Protein AF-A0A656K1D6-F1 (afdb_monomer)

Mean predicted aligned error: 11.08 Å

Foldseek 3Di:
DDDDDPDDDDDDCPVVDPGDDDDDDPPPCPPPDDDDDDDDDDPPPVVVVVVVVCVVCVVDDDDDCPVVVVVVVVVVVVVVVVVVVVVVVVVVVVVVVVVVVLVVCVVVLVVVVVVVVVVPDDPVVSLVVQLVVQLQVQLVVLVVVLVVVLVVQVCCCVPVVVHDRDRDPCSNCSSVVRSCVRSVVRD

Structure (mmCIF, N/CA/C/O backbone):
data_AF-A0A656K1D6-F1
#
_entry.id   AF-A0A656K1D6-F1
#
loop_
_atom_site.group_PDB
_atom_site.id
_atom_site.type_symbol
_atom_site.label_atom_id
_atom_site.label_alt_id
_atom_site.label_comp_id
_atom_site.label_asym_id
_atom_site.label_entity_id
_atom_site.label_seq_id
_atom_site.pdbx_PDB_ins_code
_atom_site.Cartn_x
_atom_site.Cartn_y
_atom_site.Cartn_z
_atom_site.occupancy
_atom_site.B_iso_or_equiv
_atom_site.auth_seq_id
_atom_site.auth_comp_id
_atom_site.auth_asym_id
_atom_site.auth_atom_id
_atom_site.pdbx_PDB_model_num
ATOM 1 N N . ARG A 1 1 ? -37.459 -31.483 27.600 1.00 43.59 1 ARG A N 1
ATOM 2 C CA . ARG A 1 1 ? -38.300 -30.267 27.486 1.00 43.59 1 ARG A CA 1
ATOM 3 C C . ARG A 1 1 ? -37.786 -29.584 26.244 1.00 43.59 1 ARG A C 1
ATOM 5 O O . ARG A 1 1 ? -36.686 -29.049 26.295 1.00 43.59 1 ARG A O 1
ATOM 12 N N . ASP A 1 2 ? -38.532 -29.699 25.158 1.00 51.25 2 ASP A N 1
ATOM 13 C CA . ASP A 1 2 ? -38.056 -29.316 23.833 1.00 51.25 2 ASP A CA 1
ATOM 14 C C . ASP A 1 2 ? -38.611 -27.927 23.527 1.00 51.25 2 ASP A C 1
ATOM 16 O O . ASP A 1 2 ? -39.795 -27.668 23.746 1.00 51.25 2 ASP A O 1
ATOM 20 N N . ALA A 1 3 ? -37.738 -27.010 23.118 1.00 64.31 3 ALA A N 1
ATOM 21 C CA . ALA A 1 3 ? -38.091 -25.626 22.830 1.00 64.31 3 ALA A CA 1
ATOM 22 C C . ALA A 1 3 ? -37.998 -25.379 21.321 1.00 64.31 3 ALA A C 1
ATOM 24 O O . ALA A 1 3 ? -37.017 -25.763 20.683 1.00 64.31 3 ALA A O 1
ATOM 25 N N . GLN A 1 4 ? -39.022 -24.740 20.754 1.00 75.62 4 GLN A N 1
ATOM 26 C CA . GLN A 1 4 ? -39.079 -24.401 19.335 1.00 75.62 4 GLN A CA 1
ATOM 27 C C . GLN A 1 4 ? -38.381 -23.055 19.103 1.00 75.62 4 GLN A C 1
ATOM 29 O O . GLN A 1 4 ? -38.786 -22.036 19.661 1.00 75.62 4 GLN A O 1
ATOM 34 N N . VAL A 1 5 ? -37.322 -23.046 18.292 1.00 74.25 5 VAL A N 1
ATOM 35 C CA . VAL A 1 5 ? -36.646 -21.810 17.877 1.00 74.25 5 VAL A CA 1
ATOM 36 C C . VAL A 1 5 ? -37.474 -21.159 16.771 1.00 74.25 5 VAL A C 1
ATOM 38 O O . VAL A 1 5 ? -37.531 -21.672 15.657 1.00 74.25 5 VAL A O 1
ATOM 41 N N . THR A 1 6 ? -38.140 -20.046 17.081 1.00 81.31 6 THR A N 1
ATOM 42 C CA . THR A 1 6 ? -39.036 -19.348 16.137 1.00 81.31 6 THR A CA 1
ATOM 43 C C . THR A 1 6 ? -38.298 -18.367 15.225 1.00 81.31 6 THR A C 1
ATOM 45 O O . THR A 1 6 ? -38.772 -18.073 14.132 1.00 81.31 6 THR A O 1
ATOM 48 N N . SER A 1 7 ? -37.151 -17.832 15.658 1.00 75.88 7 SER A N 1
ATOM 49 C CA . SER A 1 7 ? -36.351 -16.895 14.865 1.00 75.88 7 SER A CA 1
ATOM 50 C C . SER A 1 7 ? -34.900 -16.860 15.337 1.00 75.88 7 SER A C 1
ATOM 52 O O . SER A 1 7 ? -34.624 -16.913 16.536 1.00 75.88 7 SER A O 1
ATOM 54 N N . LEU A 1 8 ? -33.985 -16.749 14.378 1.00 76.38 8 LEU A N 1
ATOM 55 C CA . LEU A 1 8 ? -32.568 -16.475 14.583 1.00 76.38 8 LEU A CA 1
ATOM 56 C C . LEU A 1 8 ? -32.293 -15.106 13.955 1.00 76.38 8 LEU A C 1
ATOM 58 O O . LEU A 1 8 ? -32.706 -14.850 12.825 1.00 76.38 8 LEU A O 1
ATOM 62 N N . ARG A 1 9 ? -31.633 -14.214 14.695 1.00 73.81 9 ARG A N 1
ATOM 63 C CA . ARG A 1 9 ? -31.270 -12.870 14.233 1.00 73.81 9 ARG A CA 1
ATOM 64 C C . ARG A 1 9 ? -29.755 -12.750 14.199 1.00 73.81 9 ARG A C 1
ATOM 66 O O . ARG A 1 9 ? -29.110 -13.026 15.208 1.00 73.81 9 ARG A O 1
ATOM 73 N N . ASP A 1 10 ? -29.224 -12.258 13.084 1.00 67.12 10 ASP A N 1
ATOM 74 C CA . ASP A 1 10 ? -27.830 -11.832 13.005 1.00 67.12 10 ASP A CA 1
ATOM 75 C C . ASP A 1 10 ? -27.627 -10.514 13.754 1.00 67.12 10 ASP A C 1
ATOM 77 O O . ASP A 1 10 ? -28.372 -9.541 13.590 1.00 67.12 10 ASP A O 1
ATOM 81 N N . VAL A 1 11 ? -26.617 -10.508 14.616 1.00 68.06 11 VAL A N 1
ATOM 82 C CA . VAL A 1 11 ? -26.259 -9.372 15.460 1.00 68.06 11 VAL A CA 1
ATOM 83 C C . VAL A 1 11 ? -24.956 -8.785 14.944 1.00 68.06 11 VAL A C 1
ATOM 85 O O . VAL A 1 11 ? -23.946 -9.483 14.879 1.00 68.06 11 VAL A O 1
A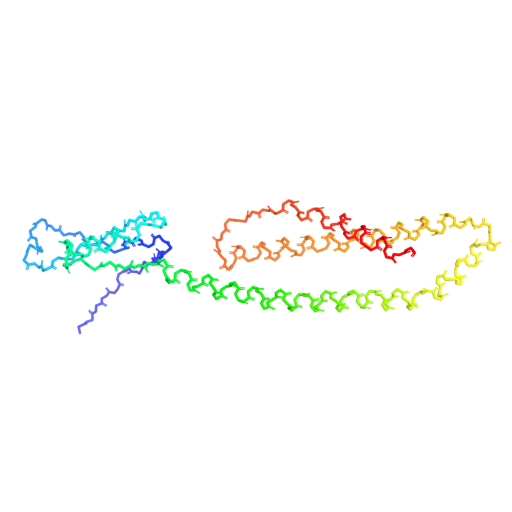TOM 88 N N . ASN A 1 12 ? -24.982 -7.496 14.597 1.00 66.56 12 ASN A N 1
ATOM 89 C CA . ASN A 1 12 ? -23.777 -6.755 14.255 1.00 66.56 12 ASN A CA 1
ATOM 90 C C . ASN A 1 12 ? -23.103 -6.267 15.555 1.00 66.56 12 ASN A C 1
ATOM 92 O O . ASN A 1 12 ? -23.686 -5.495 16.317 1.00 66.56 12 ASN A O 1
ATOM 96 N N . TRP A 1 13 ? -21.887 -6.752 15.813 1.00 65.44 13 TRP A N 1
ATOM 97 C CA . TRP A 1 13 ? -21.105 -6.443 17.014 1.00 65.44 13 TRP A CA 1
ATOM 98 C C . TRP A 1 13 ? -20.218 -5.195 16.869 1.00 65.44 13 TRP A C 1
ATOM 100 O O . TRP A 1 13 ? -19.616 -4.774 17.855 1.00 65.44 13 TRP A O 1
ATOM 110 N N . ASP A 1 14 ? -20.177 -4.567 15.689 1.00 66.88 14 ASP A N 1
ATOM 111 C CA . ASP A 1 14 ? -19.295 -3.435 15.372 1.00 66.88 14 ASP A CA 1
ATOM 112 C C . ASP A 1 14 ? -19.607 -2.182 16.203 1.00 66.88 14 ASP A C 1
ATOM 114 O O . ASP A 1 14 ? -18.728 -1.368 16.481 1.00 66.88 14 ASP A O 1
ATOM 118 N N . THR A 1 15 ? -20.864 -2.008 16.618 1.00 64.25 15 THR A N 1
ATOM 119 C CA . THR A 1 15 ? -21.315 -0.827 17.367 1.00 64.25 15 THR A CA 1
ATOM 120 C C . THR A 1 15 ? -21.016 -0.903 18.861 1.00 64.25 15 THR A C 1
ATOM 122 O O . THR A 1 15 ? -21.202 0.100 19.549 1.00 64.25 15 THR A O 1
ATOM 125 N N . PHE A 1 16 ? -20.572 -2.058 19.381 1.00 65.44 16 PHE A N 1
ATOM 126 C CA . PHE A 1 16 ? -20.339 -2.313 20.815 1.00 65.44 16 PHE A CA 1
ATOM 127 C C . PHE A 1 16 ? -21.510 -1.908 21.738 1.00 65.44 16 PHE A C 1
ATOM 129 O O . PHE A 1 16 ? -21.337 -1.738 22.945 1.00 65.44 16 PHE A O 1
ATOM 136 N N . GLN A 1 17 ? -22.716 -1.759 21.186 1.00 66.19 17 GLN A N 1
ATOM 137 C CA . GLN A 1 17 ? -23.925 -1.429 21.933 1.00 66.19 17 GLN A CA 1
ATOM 138 C C . GLN A 1 17 ? -24.611 -2.708 22.435 1.00 66.19 17 GLN A C 1
ATOM 140 O O . GLN A 1 17 ? -24.465 -3.773 21.826 1.00 66.19 17 GLN A O 1
ATOM 145 N N . PRO A 1 18 ? -25.393 -2.639 23.528 1.00 65.25 18 PRO A N 1
ATOM 146 C CA . PRO A 1 18 ? -26.234 -3.754 23.946 1.00 65.25 18 PRO A CA 1
ATOM 147 C C . PRO A 1 18 ? -27.198 -4.136 22.814 1.00 65.25 18 PRO A C 1
ATOM 149 O O . PRO A 1 18 ? -27.978 -3.312 22.350 1.00 65.25 18 PRO A O 1
ATOM 152 N N . ASN A 1 19 ? -27.139 -5.388 22.359 1.00 67.50 19 ASN A N 1
ATOM 153 C CA . ASN A 1 19 ? -27.870 -5.841 21.168 1.00 67.50 19 ASN A CA 1
ATOM 154 C C . ASN A 1 19 ? -29.159 -6.624 21.474 1.00 67.50 19 ASN A C 1
ATOM 156 O O . ASN A 1 19 ? -29.927 -6.943 20.560 1.00 67.50 19 ASN A O 1
ATOM 160 N N . PHE A 1 20 ? -29.401 -6.939 22.749 1.00 66.94 20 PHE A N 1
ATOM 161 C CA . PHE A 1 20 ? -30.527 -7.754 23.191 1.00 66.94 20 PHE A CA 1
ATOM 162 C C . PHE A 1 20 ? -31.392 -6.972 24.176 1.00 66.94 20 PHE A C 1
ATOM 164 O O . PHE A 1 20 ? -30.965 -6.663 25.286 1.00 66.94 20 PHE A O 1
ATOM 171 N N . PHE A 1 21 ? -32.622 -6.674 23.761 1.00 69.94 21 PHE A N 1
ATOM 172 C CA . PHE A 1 21 ? -33.612 -5.994 24.585 1.00 69.94 21 PHE A CA 1
ATOM 173 C C . PHE A 1 21 ? -34.814 -6.916 24.752 1.00 69.94 21 PHE A C 1
ATOM 175 O O . PHE A 1 21 ? -35.368 -7.407 23.770 1.00 69.94 21 PHE A O 1
ATOM 182 N N . MET A 1 22 ? -35.215 -7.154 25.995 1.00 65.44 22 MET A N 1
ATOM 183 C CA . MET A 1 22 ? -36.466 -7.832 26.319 1.00 65.44 22 MET A CA 1
ATOM 184 C C . MET A 1 22 ? -37.377 -6.818 27.003 1.00 65.44 22 MET A C 1
ATOM 186 O O . MET A 1 22 ? -36.974 -6.172 27.970 1.00 65.44 22 MET A O 1
ATOM 190 N N . ILE A 1 23 ? -38.588 -6.650 26.475 1.00 69.88 23 ILE A N 1
ATOM 191 C CA . ILE A 1 23 ? -39.572 -5.693 26.985 1.00 69.88 23 ILE A CA 1
ATOM 192 C C . ILE A 1 23 ? -40.585 -6.469 27.826 1.00 69.88 23 ILE A C 1
ATOM 194 O O . ILE A 1 23 ? -41.196 -7.419 27.339 1.00 69.88 23 ILE A O 1
ATOM 198 N N . PHE A 1 24 ? -40.771 -6.053 29.076 1.00 74.06 24 PHE A N 1
ATOM 199 C CA . PHE A 1 24 ? -41.702 -6.664 30.026 1.00 74.06 24 PHE A CA 1
ATOM 200 C C . PHE A 1 24 ? -42.724 -5.636 30.513 1.00 74.06 24 PHE A C 1
ATOM 202 O O . PHE A 1 24 ? -42.493 -4.428 30.428 1.00 74.06 24 PHE A O 1
ATOM 209 N N . GLN A 1 25 ? -43.856 -6.106 31.043 1.00 79.06 25 GLN A N 1
ATOM 210 C CA . GLN A 1 25 ? -44.838 -5.220 31.667 1.00 79.06 25 GLN A CA 1
ATOM 211 C C . GLN A 1 25 ? -44.246 -4.554 32.928 1.00 79.06 25 GLN A C 1
ATOM 213 O O . GLN A 1 25 ? -43.402 -5.156 33.608 1.00 79.06 25 GLN A O 1
ATOM 218 N N . PRO A 1 26 ? -44.666 -3.321 33.267 1.00 75.12 26 PRO A N 1
ATOM 219 C CA . PRO A 1 26 ? -44.198 -2.637 34.470 1.00 75.12 26 PRO A CA 1
ATOM 220 C C . PRO A 1 26 ? -44.448 -3.490 35.723 1.00 75.12 26 PRO A C 1
ATOM 222 O O . PRO A 1 26 ? -45.554 -3.983 35.921 1.00 75.12 26 PRO A O 1
ATOM 225 N N . GLY A 1 27 ? -43.422 -3.681 36.559 1.00 76.19 27 GLY A N 1
ATOM 226 C CA . GLY A 1 27 ? -43.518 -4.431 37.822 1.00 76.19 27 GLY A CA 1
ATOM 227 C C . GLY A 1 27 ? -43.174 -5.925 37.749 1.00 76.19 27 GLY A C 1
ATOM 228 O O . GLY A 1 27 ? -42.901 -6.519 38.784 1.00 76.19 27 GLY A O 1
ATOM 229 N N . THR A 1 28 ? -43.089 -6.532 36.559 1.00 75.56 28 THR A N 1
ATOM 230 C CA . THR A 1 28 ? -42.845 -7.990 36.422 1.00 75.56 28 THR A CA 1
ATOM 231 C C . THR A 1 28 ? -41.454 -8.450 36.890 1.00 75.56 28 THR A C 1
ATOM 233 O O . THR A 1 28 ? -41.263 -9.621 37.198 1.00 75.56 28 THR A O 1
ATOM 236 N N . LEU A 1 29 ? -40.472 -7.544 36.921 1.00 74.50 29 LEU A N 1
ATOM 237 C CA . LEU A 1 29 ? -39.069 -7.832 37.258 1.00 74.50 29 LEU A CA 1
ATOM 238 C C . LEU A 1 29 ? -38.573 -7.024 38.471 1.00 74.50 29 LEU A C 1
ATOM 240 O O . LEU A 1 29 ? -37.368 -6.910 38.674 1.00 74.50 29 LEU A O 1
ATOM 244 N N . ALA A 1 30 ? -39.484 -6.428 39.249 1.00 74.19 30 ALA A N 1
ATOM 245 C CA . ALA A 1 30 ? -39.137 -5.493 40.322 1.00 74.19 30 ALA A CA 1
ATOM 246 C C . ALA A 1 30 ? -38.271 -6.121 41.431 1.00 74.19 30 ALA A C 1
ATOM 248 O O . ALA A 1 30 ? -37.437 -5.433 42.011 1.00 74.19 30 ALA A O 1
ATOM 249 N N . ASP A 1 31 ? -38.426 -7.425 41.669 1.00 79.81 31 ASP A N 1
ATOM 250 C CA . ASP A 1 31 ? -37.726 -8.152 42.735 1.00 79.81 31 ASP A CA 1
ATOM 251 C C . ASP A 1 31 ? -36.417 -8.818 42.272 1.00 79.81 31 ASP A C 1
ATOM 253 O O . ASP A 1 31 ? -35.788 -9.558 43.030 1.00 79.81 31 ASP A O 1
ATOM 257 N N . LEU A 1 32 ? -35.994 -8.594 41.023 1.00 79.06 32 LEU A N 1
ATOM 258 C CA . LEU A 1 32 ? -34.781 -9.200 40.478 1.00 79.06 32 LEU A CA 1
ATOM 259 C C . LEU A 1 32 ? -33.584 -8.238 40.550 1.00 79.06 32 LEU A C 1
ATOM 261 O O . LEU A 1 32 ? -33.725 -7.041 40.284 1.00 79.06 32 LEU A O 1
ATOM 265 N N . PRO A 1 33 ? -32.375 -8.745 40.855 1.00 76.00 33 PRO A N 1
ATOM 266 C CA . PRO A 1 33 ? -31.166 -7.933 40.840 1.00 76.00 33 PRO A CA 1
ATOM 267 C C . PRO A 1 33 ? -30.897 -7.405 39.424 1.00 76.00 33 PRO A C 1
ATOM 269 O O . PRO A 1 33 ? -30.799 -8.170 38.465 1.00 76.00 33 PRO A O 1
ATOM 272 N N . THR A 1 34 ? -30.774 -6.083 39.298 1.00 74.62 34 THR A N 1
ATOM 273 C CA . THR A 1 34 ? -30.524 -5.384 38.031 1.00 74.62 34 THR A CA 1
ATOM 274 C C . THR A 1 34 ? -29.072 -4.922 37.935 1.00 74.62 34 THR A C 1
ATOM 276 O O . THR A 1 34 ? -28.490 -4.425 38.898 1.00 74.62 34 THR A O 1
ATOM 279 N N . THR A 1 35 ? -28.470 -5.074 36.755 1.00 78.50 35 THR A N 1
ATOM 280 C CA . THR A 1 35 ? -27.140 -4.539 36.434 1.00 78.50 35 THR A CA 1
ATOM 281 C C . THR A 1 35 ? -27.280 -3.526 35.308 1.00 78.50 35 THR A C 1
ATOM 283 O O . THR A 1 35 ? -27.818 -3.845 34.249 1.00 78.50 35 THR A O 1
ATOM 286 N N . TYR A 1 36 ? -26.800 -2.305 35.535 1.00 80.19 36 TYR A N 1
ATOM 287 C CA . TYR A 1 36 ? -26.790 -1.249 34.527 1.00 80.19 36 TYR A CA 1
ATOM 288 C C . TYR A 1 36 ? -25.470 -1.284 33.759 1.00 80.19 36 TYR A C 1
ATOM 290 O O . TYR A 1 36 ? -24.400 -1.348 34.361 1.00 80.19 36 TYR A O 1
ATOM 298 N N . LEU A 1 37 ? -25.550 -1.227 32.432 1.00 81.69 37 LEU A N 1
ATOM 299 C CA . LEU A 1 37 ? -24.396 -1.150 31.542 1.00 81.69 37 LEU A CA 1
ATOM 300 C C . LEU A 1 37 ? -24.465 0.159 30.758 1.00 81.69 37 LEU A C 1
ATOM 302 O O . LEU A 1 37 ? -25.516 0.510 30.224 1.00 81.69 37 LEU A O 1
ATOM 306 N N . THR A 1 38 ? -23.346 0.871 30.680 1.00 83.12 38 THR A N 1
ATOM 307 C CA . THR A 1 38 ? -23.216 2.088 29.878 1.00 83.12 38 THR A CA 1
ATOM 308 C C . THR A 1 38 ? -21.826 2.164 29.257 1.00 83.12 38 THR A C 1
ATOM 310 O O . THR A 1 38 ? -20.882 1.548 29.752 1.00 83.12 38 THR A O 1
ATOM 313 N N . SER A 1 39 ? -21.705 2.918 28.171 1.00 82.81 39 SER A N 1
ATOM 314 C CA . SER A 1 39 ? -20.449 3.193 27.478 1.00 82.81 39 SER A CA 1
ATOM 315 C C . SER A 1 39 ? -20.276 4.699 27.343 1.00 82.81 39 SER A C 1
ATOM 317 O O . SER A 1 39 ? -21.229 5.398 26.995 1.00 82.81 39 SER A O 1
ATOM 319 N N . PHE A 1 40 ? -19.066 5.201 27.558 1.00 84.44 40 PHE A N 1
ATOM 320 C CA . PHE A 1 40 ? -18.725 6.598 27.322 1.00 84.44 40 PHE A CA 1
ATOM 321 C C . PHE A 1 40 ? -17.346 6.689 26.675 1.00 84.44 40 PHE A C 1
ATOM 323 O O . PHE A 1 40 ? -16.499 5.816 26.860 1.00 84.44 40 PHE A O 1
ATOM 330 N N . TYR A 1 41 ? -17.132 7.748 25.903 1.00 83.94 41 TYR A N 1
ATOM 331 C CA . TYR A 1 41 ? -15.820 8.063 25.359 1.00 83.94 41 TYR A CA 1
ATOM 332 C C . TYR A 1 41 ? -15.054 8.918 26.365 1.00 83.94 41 TYR A C 1
ATOM 334 O O . TYR A 1 41 ? -15.542 9.972 26.778 1.00 83.94 41 TYR A O 1
ATOM 342 N N . LEU A 1 42 ? -13.857 8.474 26.738 1.00 83.69 42 LEU A N 1
ATOM 343 C CA . LEU A 1 42 ? -12.933 9.258 27.543 1.00 83.69 42 L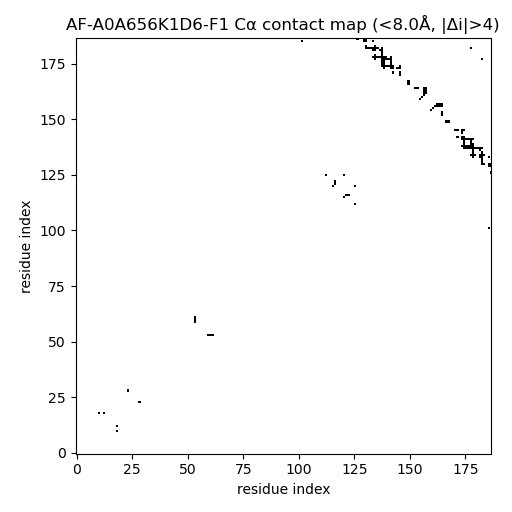EU A CA 1
ATOM 344 C C . LEU A 1 42 ? -11.813 9.783 26.638 1.00 83.69 42 LEU A C 1
ATOM 346 O O . LEU A 1 42 ? -11.134 8.978 25.999 1.00 83.69 42 LEU A O 1
ATOM 350 N N . PRO A 1 43 ? -11.596 11.107 26.561 1.00 84.25 43 PRO A N 1
ATOM 351 C CA . PRO A 1 43 ? -10.446 11.646 25.856 1.00 84.25 43 PRO A CA 1
ATOM 352 C C . PRO A 1 43 ? -9.128 11.150 26.473 1.00 84.25 43 PRO A C 1
ATOM 354 O O . PRO A 1 43 ? -9.038 11.020 27.699 1.00 84.25 43 PRO A O 1
ATOM 357 N N . PRO A 1 44 ? -8.086 10.934 25.656 1.00 82.94 44 PRO A N 1
ATOM 358 C CA . PRO A 1 44 ? -6.796 10.454 26.138 1.00 82.94 44 PRO A CA 1
ATOM 359 C C . PRO A 1 44 ? -6.188 11.398 27.188 1.00 82.94 44 PRO A C 1
ATOM 361 O O . PRO A 1 44 ? -6.300 12.622 27.089 1.00 82.94 44 PRO A O 1
ATOM 364 N N . GLY A 1 45 ? -5.530 10.821 28.198 1.00 82.94 45 GLY A N 1
ATOM 365 C CA . GLY A 1 45 ? -4.854 11.556 29.275 1.00 82.94 45 GLY A CA 1
ATOM 366 C C . GLY A 1 45 ? -5.719 11.876 30.501 1.00 82.94 45 GLY A C 1
ATOM 367 O O . GLY A 1 45 ? -5.235 12.524 31.431 1.00 82.94 45 GLY A O 1
ATOM 368 N N . GLN A 1 46 ? -6.974 11.418 30.543 1.00 83.19 46 GLN A N 1
ATOM 369 C CA . GLN A 1 46 ? -7.883 11.615 31.683 1.00 83.19 46 GLN A CA 1
ATOM 370 C C . GLN A 1 46 ? -7.972 10.401 32.630 1.00 83.19 46 GLN A C 1
ATOM 372 O O . GLN A 1 46 ? -8.897 10.309 33.433 1.00 83.19 46 GLN A O 1
ATOM 377 N N . ASP A 1 47 ? -6.982 9.503 32.618 1.00 81.25 47 ASP A N 1
ATOM 378 C CA . ASP A 1 47 ? -6.981 8.242 33.390 1.00 81.25 47 ASP A CA 1
ATOM 379 C C . ASP A 1 47 ? -7.188 8.432 34.900 1.00 81.25 47 ASP A C 1
ATOM 381 O O . ASP A 1 47 ? -7.776 7.590 35.580 1.00 81.25 47 ASP A O 1
ATOM 385 N N . LYS A 1 48 ? -6.751 9.576 35.443 1.00 83.81 48 LYS A N 1
ATOM 386 C CA . LYS A 1 48 ? -6.953 9.925 36.858 1.00 83.81 48 LYS A CA 1
ATOM 387 C C . LYS A 1 48 ? -8.435 9.991 37.237 1.00 83.81 48 LYS A C 1
ATOM 389 O O . LYS A 1 48 ? -8.785 9.599 38.346 1.00 83.81 48 LYS A O 1
ATOM 394 N N . GLN A 1 49 ? -9.297 10.415 36.313 1.00 83.31 49 GLN A N 1
ATOM 395 C CA . GLN A 1 49 ? -10.738 10.492 36.544 1.00 83.31 49 GLN A CA 1
ATOM 396 C C . GLN A 1 49 ? -11.370 9.099 36.644 1.00 83.31 49 GLN A C 1
ATOM 398 O O . GLN A 1 49 ? -12.286 8.912 37.438 1.00 83.31 49 GLN A O 1
ATOM 403 N N . ILE A 1 50 ? -10.845 8.097 35.923 1.00 83.81 50 ILE A N 1
ATOM 404 C CA . ILE A 1 50 ? -11.276 6.696 36.080 1.00 83.81 50 ILE A CA 1
ATOM 405 C C . ILE A 1 50 ? -10.926 6.182 37.479 1.00 83.81 50 ILE A C 1
ATOM 407 O O . ILE A 1 50 ? -11.745 5.525 38.121 1.00 83.81 50 ILE A O 1
ATOM 411 N N . VAL A 1 51 ? -9.728 6.502 37.976 1.00 84.31 51 VAL A N 1
ATOM 412 C CA . VAL A 1 51 ? -9.288 6.087 39.317 1.00 84.31 51 VAL A CA 1
ATOM 413 C C . VAL A 1 51 ? -10.131 6.753 40.408 1.00 84.31 51 VAL A C 1
ATOM 415 O O . VAL A 1 51 ? -10.537 6.085 41.359 1.00 84.31 51 VAL A O 1
ATOM 418 N N . GLU A 1 52 ? -10.422 8.049 40.281 1.00 86.62 52 GLU A N 1
ATOM 419 C CA . GLU A 1 52 ? -11.302 8.769 41.211 1.00 86.62 52 GLU A CA 1
ATOM 420 C C . GLU A 1 52 ? -12.734 8.224 41.179 1.00 86.62 52 GLU A C 1
ATOM 422 O O . GLU A 1 52 ? -13.321 7.991 42.237 1.00 86.62 52 GLU A O 1
ATOM 427 N N . LEU A 1 53 ? -13.264 7.927 39.990 1.00 85.44 53 LEU A N 1
ATOM 428 C CA . LEU A 1 53 ? -14.590 7.338 39.821 1.00 85.44 53 LEU A CA 1
ATOM 429 C C . LEU A 1 53 ? -14.680 5.940 40.446 1.00 85.44 53 LEU A C 1
ATOM 431 O O . LEU A 1 53 ? -15.638 5.648 41.158 1.00 85.44 53 LEU A O 1
ATOM 435 N N . SER A 1 54 ? -13.664 5.098 40.237 1.00 85.88 54 SER A N 1
ATOM 436 C CA . SER A 1 54 ? -13.588 3.756 40.829 1.00 85.88 54 SER A CA 1
ATOM 437 C C . SER A 1 54 ? -13.534 3.802 42.360 1.00 85.88 54 SER A C 1
ATOM 439 O O . SER A 1 54 ? -14.139 2.965 43.027 1.00 85.88 54 SER A O 1
ATOM 441 N N . ARG A 1 55 ? -12.857 4.809 42.932 1.00 86.50 55 ARG A N 1
ATOM 442 C CA . ARG A 1 55 ? -12.820 5.030 44.387 1.00 86.50 55 ARG A CA 1
ATOM 443 C C . ARG A 1 55 ? -14.149 5.543 44.936 1.00 86.50 55 ARG A C 1
ATOM 445 O O . ARG A 1 55 ? -14.538 5.134 46.025 1.00 86.50 55 ARG A O 1
ATOM 452 N N . ALA A 1 56 ? -14.820 6.437 44.211 1.00 89.38 56 ALA A N 1
ATOM 453 C CA . ALA A 1 56 ? -16.106 6.995 44.620 1.00 89.38 56 ALA A CA 1
ATOM 454 C C . ALA A 1 56 ? -17.245 5.963 44.532 1.00 89.38 56 ALA A C 1
ATOM 456 O O . ALA A 1 56 ? -18.150 5.981 45.364 1.00 89.38 56 ALA A O 1
ATOM 457 N N . TYR A 1 57 ? -17.180 5.044 43.562 1.00 86.25 57 TYR A N 1
ATOM 458 C CA . TYR A 1 57 ? -18.215 4.040 43.306 1.00 86.25 57 TYR A CA 1
ATOM 459 C C . TYR A 1 57 ? -17.619 2.632 43.118 1.00 86.25 57 TYR A C 1
ATOM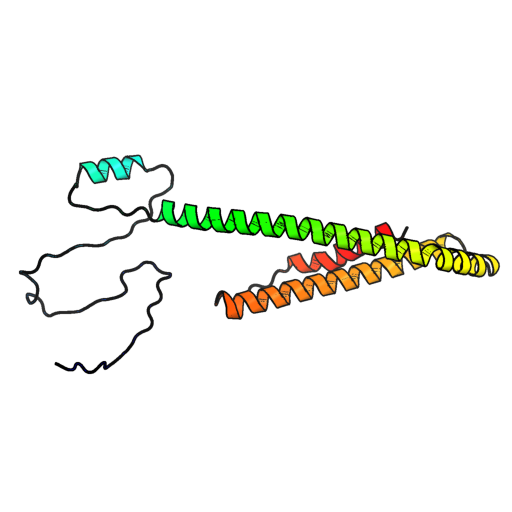 461 O O . TYR A 1 57 ? -17.533 2.135 41.994 1.00 86.25 57 TYR A O 1
ATOM 469 N N . PRO A 1 58 ? -17.254 1.936 44.210 1.00 82.69 58 PRO A N 1
ATOM 470 C CA . PRO A 1 58 ? -16.635 0.607 44.141 1.00 82.69 58 PRO A CA 1
ATOM 471 C C . PRO A 1 58 ? -17.572 -0.497 43.621 1.00 82.69 58 PRO A C 1
ATOM 473 O O . PRO A 1 58 ? -17.113 -1.583 43.279 1.00 82.69 58 PRO A O 1
ATOM 476 N N . SER A 1 59 ? -18.880 -0.239 43.547 1.00 83.38 59 SER A N 1
ATOM 477 C CA . SER A 1 59 ? -19.869 -1.145 42.952 1.00 83.38 59 SER A CA 1
ATOM 478 C C . SER A 1 59 ? -19.885 -1.121 41.416 1.00 83.38 59 SER A C 1
ATOM 480 O O . SER A 1 59 ? -20.573 -1.942 40.811 1.00 83.38 59 SER A O 1
ATOM 482 N N . ILE A 1 60 ? -19.149 -0.205 40.773 1.00 83.62 60 ILE A N 1
ATOM 483 C CA . ILE A 1 60 ? -19.084 -0.070 39.312 1.00 83.62 60 ILE A CA 1
ATOM 484 C C . ILE A 1 60 ? -17.821 -0.762 38.785 1.00 83.62 60 ILE A C 1
ATOM 486 O O . ILE A 1 60 ? -16.705 -0.439 39.188 1.00 83.62 60 ILE A O 1
ATOM 490 N N . SER A 1 61 ? -17.989 -1.686 37.836 1.00 83.56 61 SER A N 1
ATOM 491 C CA . SER A 1 61 ? -16.879 -2.293 37.092 1.00 83.56 61 SER A CA 1
ATOM 492 C C . SER A 1 61 ? -16.617 -1.503 35.809 1.00 83.56 61 SER A C 1
ATOM 494 O O . SER A 1 61 ? -17.509 -1.360 34.973 1.00 83.56 61 SER A O 1
ATOM 496 N N . ILE A 1 62 ? -15.401 -0.975 35.657 1.00 83.75 62 ILE A N 1
ATOM 497 C CA . ILE A 1 62 ? -14.982 -0.211 34.476 1.00 83.75 62 ILE A CA 1
ATOM 498 C C . ILE A 1 62 ? -14.137 -1.125 33.587 1.00 83.75 62 ILE A C 1
ATOM 500 O O . ILE A 1 62 ? -13.105 -1.636 34.020 1.00 83.75 62 ILE A O 1
ATOM 504 N N . LEU A 1 63 ? -14.560 -1.313 32.337 1.00 81.88 63 LEU A N 1
ATOM 505 C CA . LEU A 1 63 ? -13.859 -2.136 31.355 1.00 81.88 63 LEU A CA 1
ATOM 506 C C . LEU A 1 63 ? -13.167 -1.243 30.314 1.00 81.88 63 LEU A C 1
ATOM 508 O O . LEU A 1 63 ? -13.821 -0.623 29.478 1.00 81.88 63 LEU A O 1
ATOM 512 N N . GLY A 1 64 ? -11.835 -1.181 30.356 1.00 81.56 64 GLY A N 1
ATOM 513 C CA . GLY A 1 64 ? -11.037 -0.422 29.393 1.00 81.56 64 GLY A CA 1
ATOM 514 C C . GLY A 1 64 ? -10.862 -1.173 28.072 1.00 81.56 64 GLY A C 1
ATOM 515 O O . GLY A 1 64 ? -9.993 -2.034 27.960 1.00 81.56 64 GLY A O 1
ATOM 516 N N . VAL A 1 65 ? -11.654 -0.831 27.054 1.00 83.69 65 VAL A N 1
ATOM 517 C CA . VAL A 1 65 ? -11.544 -1.429 25.704 1.00 83.69 65 VAL A CA 1
ATOM 518 C C . VAL A 1 65 ? -10.294 -0.931 24.956 1.00 83.69 65 VAL A C 1
ATOM 520 O O . VAL A 1 65 ? -9.804 -1.590 24.040 1.00 83.69 65 VAL A O 1
ATOM 523 N N . GLU A 1 66 ? -9.723 0.200 25.379 1.00 84.38 66 GLU A N 1
ATOM 524 C CA . GLU A 1 66 ? -8.547 0.817 24.755 1.00 84.38 66 GLU A CA 1
ATOM 525 C C . GLU A 1 66 ? -7.320 -0.103 24.745 1.00 84.38 66 GLU A C 1
ATOM 527 O O . GLU A 1 66 ? -6.700 -0.271 23.698 1.00 84.38 66 GLU A O 1
ATOM 532 N N . ALA A 1 67 ? -6.999 -0.757 25.867 1.00 84.25 67 ALA A N 1
ATOM 533 C CA . ALA A 1 67 ? -5.842 -1.652 25.954 1.00 84.25 67 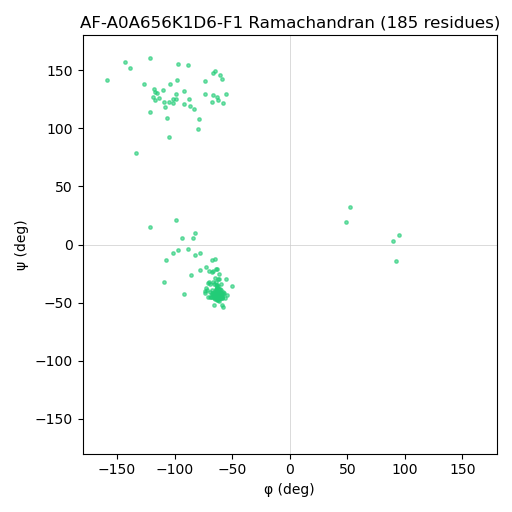ALA A CA 1
ATOM 534 C C . ALA A 1 67 ? -5.972 -2.862 25.012 1.00 84.25 67 ALA A C 1
ATOM 536 O O . ALA A 1 67 ? -4.998 -3.273 24.380 1.00 84.25 67 ALA A O 1
ATOM 537 N N . LEU A 1 68 ? -7.188 -3.402 24.871 1.00 86.56 68 LEU A N 1
ATOM 538 C CA . LEU A 1 68 ? -7.473 -4.494 23.939 1.00 86.56 68 LEU A CA 1
ATOM 539 C C . LEU A 1 68 ? -7.291 -4.038 22.486 1.00 86.56 68 LEU A C 1
ATOM 541 O O . LEU A 1 68 ? -6.621 -4.715 21.707 1.00 86.56 68 LEU A O 1
ATOM 545 N N . LEU A 1 69 ? -7.825 -2.868 22.126 1.00 88.56 69 LEU A N 1
ATOM 546 C CA . LEU A 1 69 ? -7.655 -2.294 20.788 1.00 88.56 69 LEU A CA 1
ATOM 547 C C . LEU A 1 69 ? -6.191 -1.952 20.487 1.00 88.56 69 LEU A C 1
ATOM 549 O O . LEU A 1 69 ? -5.729 -2.191 19.371 1.00 88.56 69 LEU A O 1
ATOM 553 N N . ALA A 1 70 ? -5.449 -1.433 21.466 1.00 90.88 70 ALA A N 1
ATOM 554 C CA . ALA A 1 70 ? -4.024 -1.145 21.333 1.00 90.88 70 ALA A CA 1
ATOM 555 C C . ALA A 1 70 ? -3.215 -2.423 21.068 1.00 90.88 70 ALA A C 1
ATOM 557 O O . ALA A 1 70 ? -2.354 -2.434 20.189 1.00 90.88 70 ALA A O 1
ATOM 558 N N . GLN A 1 71 ? -3.536 -3.520 21.759 1.00 92.25 71 GLN A N 1
ATOM 559 C CA . GLN A 1 71 ? -2.902 -4.816 21.524 1.00 92.25 71 GLN A CA 1
ATOM 560 C C . GLN A 1 71 ? -3.176 -5.335 20.106 1.00 92.25 71 GLN A C 1
ATOM 562 O O . GLN A 1 71 ? -2.252 -5.779 19.426 1.00 92.25 71 GLN A O 1
ATOM 567 N N . VAL A 1 72 ? -4.425 -5.252 19.635 1.00 93.62 72 VAL A N 1
ATOM 568 C CA . VAL A 1 72 ? -4.788 -5.666 18.269 1.00 93.62 72 VAL A CA 1
ATOM 569 C C . VAL A 1 72 ? -4.055 -4.820 17.228 1.00 93.62 72 VAL A C 1
ATOM 571 O O . VAL A 1 72 ? -3.475 -5.377 16.298 1.00 93.62 72 VAL A O 1
ATOM 574 N N . ARG A 1 73 ? -4.014 -3.492 17.400 1.00 94.44 73 ARG A N 1
ATOM 575 C CA . ARG A 1 73 ? -3.258 -2.588 16.515 1.00 94.44 73 ARG A CA 1
ATOM 576 C C . ARG A 1 73 ? -1.775 -2.940 16.480 1.00 94.44 73 ARG A C 1
ATOM 578 O O . ARG A 1 73 ? -1.230 -3.088 15.398 1.00 94.44 73 ARG A O 1
ATOM 585 N N . SER A 1 74 ? -1.162 -3.185 17.637 1.00 96.19 74 SER A N 1
ATOM 586 C CA . SER A 1 74 ? 0.246 -3.593 17.729 1.00 96.19 74 SER A CA 1
ATOM 587 C C . SER A 1 74 ? 0.535 -4.881 16.949 1.00 96.19 74 SER A C 1
ATOM 589 O O . SER A 1 74 ? 1.538 -4.972 16.243 1.00 96.19 74 SER A O 1
ATOM 591 N N . ILE A 1 75 ? -0.362 -5.870 17.013 1.00 96.44 75 ILE A N 1
ATOM 592 C CA . ILE A 1 75 ? -0.229 -7.103 16.225 1.00 96.44 75 ILE A CA 1
ATOM 593 C C . ILE A 1 75 ? -0.325 -6.793 14.725 1.00 96.44 75 ILE A C 1
ATOM 595 O O . ILE A 1 75 ? 0.519 -7.248 13.955 1.00 96.44 75 ILE A O 1
ATOM 599 N N . LEU A 1 76 ? -1.317 -6.003 14.303 1.00 95.75 76 LEU A N 1
ATOM 600 C CA . LEU A 1 76 ? -1.473 -5.609 12.898 1.00 95.75 76 LEU A CA 1
ATOM 601 C C . LEU A 1 76 ? -0.261 -4.823 12.381 1.00 95.75 76 LEU A C 1
ATOM 603 O O . LEU A 1 76 ? 0.178 -5.061 11.255 1.00 95.75 76 LEU A O 1
ATOM 607 N N . ASP A 1 77 ? 0.317 -3.951 13.203 1.00 96.75 77 ASP A N 1
ATOM 608 C CA . ASP A 1 77 ? 1.521 -3.189 12.874 1.00 96.75 77 ASP A CA 1
ATOM 609 C C . ASP A 1 77 ? 2.722 -4.121 12.679 1.00 96.75 77 ASP A C 1
ATOM 611 O O . ASP A 1 77 ? 3.451 -3.998 11.694 1.00 96.75 77 ASP A O 1
ATOM 615 N N . GLN A 1 78 ? 2.901 -5.112 13.558 1.00 96.62 78 GLN A N 1
ATOM 616 C CA . GLN A 1 78 ? 3.968 -6.109 13.428 1.00 96.62 78 GLN A CA 1
ATOM 617 C C . GLN A 1 78 ? 3.816 -6.958 12.162 1.00 96.62 78 GLN A C 1
ATOM 619 O O . GLN A 1 78 ? 4.796 -7.177 11.447 1.00 96.62 78 GLN A O 1
ATOM 624 N N . VAL A 1 79 ? 2.597 -7.413 11.852 1.00 97.00 79 VAL A N 1
ATOM 625 C CA . VAL A 1 79 ? 2.330 -8.165 10.616 1.00 97.00 79 VAL A CA 1
ATOM 626 C C . VAL A 1 79 ? 2.599 -7.293 9.392 1.00 97.00 79 VAL A C 1
ATOM 628 O O . VAL A 1 79 ? 3.272 -7.732 8.460 1.00 97.00 79 VAL A O 1
ATOM 631 N N . THR A 1 80 ? 2.135 -6.043 9.406 1.00 95.88 80 THR A N 1
ATOM 632 C CA . THR A 1 80 ? 2.374 -5.085 8.320 1.00 95.88 80 THR A CA 1
ATOM 633 C C . THR A 1 80 ? 3.868 -4.874 8.096 1.00 95.88 80 THR A C 1
ATOM 635 O O . THR A 1 80 ? 4.338 -4.929 6.961 1.00 95.88 80 THR A O 1
ATOM 638 N N . LEU A 1 81 ? 4.633 -4.703 9.171 1.00 96.69 81 LEU A N 1
ATOM 639 C CA . LEU A 1 81 ? 6.079 -4.515 9.128 1.00 96.69 81 LEU A CA 1
ATOM 640 C C . LEU A 1 81 ? 6.799 -5.753 8.567 1.00 96.69 81 LEU A C 1
ATOM 642 O O . LEU A 1 81 ? 7.680 -5.625 7.715 1.00 96.69 81 LEU A O 1
ATOM 646 N N . ALA A 1 82 ? 6.390 -6.960 8.964 1.00 96.75 82 ALA A N 1
ATOM 647 C CA . ALA A 1 82 ? 6.927 -8.199 8.401 1.00 96.75 82 ALA A CA 1
ATOM 648 C C . ALA A 1 82 ? 6.667 -8.304 6.886 1.00 96.75 82 ALA A C 1
ATOM 650 O O . ALA A 1 82 ? 7.580 -8.611 6.116 1.00 96.75 82 ALA A O 1
ATOM 651 N N . VAL A 1 83 ? 5.448 -7.989 6.438 1.00 96.62 83 VAL A N 1
ATOM 652 C CA . VAL A 1 83 ? 5.092 -7.979 5.009 1.00 96.62 83 VAL A CA 1
ATOM 653 C C . VAL A 1 83 ? 5.879 -6.910 4.245 1.00 96.62 83 VAL A C 1
ATOM 655 O O . VAL A 1 83 ? 6.337 -7.173 3.134 1.00 96.62 83 VAL A O 1
ATOM 658 N N . GLN A 1 84 ? 6.106 -5.732 4.833 1.00 95.94 84 GLN A N 1
ATOM 659 C CA . GLN A 1 84 ? 6.934 -4.683 4.228 1.00 95.94 84 GLN A CA 1
ATOM 660 C C . GLN A 1 84 ? 8.384 -5.134 4.009 1.00 95.94 84 GLN A C 1
ATOM 662 O O . GLN A 1 84 ? 8.962 -4.836 2.963 1.00 95.94 84 GLN A O 1
ATOM 667 N N . PHE A 1 85 ? 8.968 -5.898 4.936 1.00 96.50 85 PHE A N 1
ATOM 668 C CA . PHE A 1 85 ? 10.292 -6.481 4.714 1.00 96.50 85 PHE A CA 1
ATOM 669 C C . PHE A 1 85 ? 10.301 -7.466 3.546 1.00 96.50 85 PHE A C 1
ATOM 671 O O . PHE A 1 85 ? 11.195 -7.405 2.703 1.00 96.50 85 PHE A O 1
ATOM 678 N N . VAL A 1 86 ? 9.294 -8.338 3.452 1.00 97.25 86 VAL A N 1
ATOM 679 C CA . VAL A 1 86 ? 9.160 -9.259 2.312 1.00 97.25 86 VAL A CA 1
ATOM 680 C C . VAL A 1 86 ? 9.036 -8.478 1.004 1.00 97.25 86 VAL A C 1
ATOM 682 O O . VAL A 1 86 ? 9.733 -8.788 0.038 1.00 97.25 86 VAL A O 1
ATOM 685 N N . LEU A 1 87 ? 8.217 -7.424 0.982 1.00 96.56 87 LEU A N 1
ATOM 686 C CA . LEU A 1 87 ? 8.070 -6.542 -0.174 1.00 96.56 87 LEU A CA 1
ATOM 687 C C . LEU A 1 87 ? 9.412 -5.935 -0.600 1.00 96.56 87 LEU A C 1
ATOM 689 O O . LEU A 1 87 ? 9.703 -5.894 -1.793 1.00 96.56 87 LEU A O 1
ATOM 693 N N . LEU A 1 88 ? 10.246 -5.508 0.351 1.00 96.81 88 LEU A N 1
ATOM 694 C CA . LEU A 1 88 ? 11.570 -4.955 0.063 1.00 96.81 88 LEU A CA 1
ATOM 695 C C . LEU A 1 88 ? 12.473 -5.980 -0.635 1.00 96.81 88 LEU A C 1
ATOM 697 O O . LEU A 1 88 ? 13.110 -5.647 -1.634 1.00 96.81 88 LEU A O 1
ATOM 701 N N . PHE A 1 89 ? 12.491 -7.231 -0.169 1.00 97.12 89 PHE A N 1
ATOM 702 C CA . PHE A 1 89 ? 13.251 -8.300 -0.825 1.00 97.12 89 PHE A CA 1
ATOM 703 C C . PHE A 1 89 ? 12.720 -8.620 -2.224 1.00 97.12 89 PHE A C 1
ATOM 705 O O . PHE A 1 89 ? 13.506 -8.771 -3.158 1.00 97.12 89 PHE A O 1
ATOM 712 N N . VAL A 1 90 ? 11.397 -8.683 -2.392 1.00 96.56 90 VAL A N 1
ATOM 713 C CA . VAL A 1 90 ? 10.764 -8.918 -3.699 1.00 96.56 90 VAL A CA 1
ATOM 714 C C . VAL A 1 90 ? 11.088 -7.786 -4.672 1.00 96.56 90 VAL A C 1
ATOM 716 O O . VAL A 1 90 ? 11.429 -8.041 -5.825 1.00 96.56 90 VAL A O 1
ATOM 719 N N . LEU A 1 91 ? 11.042 -6.537 -4.210 1.00 94.50 91 LEU A N 1
ATOM 720 C CA . LEU A 1 91 ? 11.384 -5.370 -5.014 1.00 94.50 91 LEU A CA 1
ATOM 721 C C . LEU A 1 91 ? 12.867 -5.381 -5.402 1.00 94.50 91 LEU A C 1
ATOM 723 O O . LEU A 1 91 ? 13.191 -5.164 -6.568 1.00 94.50 91 LEU A O 1
ATOM 727 N N . ALA A 1 92 ? 13.764 -5.698 -4.464 1.00 95.44 92 ALA A N 1
ATOM 728 C CA . ALA A 1 92 ? 15.191 -5.845 -4.746 1.00 95.44 92 ALA A CA 1
ATOM 729 C C . ALA A 1 92 ? 15.456 -6.946 -5.787 1.00 95.44 92 ALA A C 1
ATOM 731 O O . ALA A 1 92 ? 16.217 -6.733 -6.731 1.00 95.44 92 ALA A O 1
ATOM 732 N N . ALA A 1 93 ? 14.780 -8.092 -5.665 1.00 96.00 93 ALA A N 1
ATOM 733 C CA . ALA A 1 93 ? 14.851 -9.168 -6.647 1.00 96.00 93 ALA A CA 1
ATOM 734 C C . ALA A 1 93 ? 14.321 -8.722 -8.020 1.00 96.00 93 ALA A C 1
ATOM 736 O O . ALA A 1 93 ? 14.969 -8.968 -9.034 1.00 96.00 93 ALA A O 1
ATOM 737 N N . GLY A 1 94 ? 13.193 -8.006 -8.065 1.00 92.75 94 GLY A N 1
ATOM 738 C CA . GLY A 1 94 ? 12.631 -7.456 -9.300 1.00 92.75 94 GLY A CA 1
ATOM 739 C C . GLY A 1 94 ? 13.580 -6.480 -10.001 1.00 92.75 94 GLY A C 1
ATOM 740 O O . GLY A 1 94 ? 13.775 -6.569 -11.212 1.00 92.75 94 GLY A O 1
ATOM 741 N N . ILE A 1 95 ? 14.236 -5.601 -9.239 1.00 90.56 95 ILE A N 1
ATOM 742 C CA . ILE A 1 95 ? 15.274 -4.700 -9.757 1.00 90.56 95 ILE A CA 1
ATOM 743 C C . ILE A 1 95 ? 16.464 -5.501 -10.296 1.00 90.56 95 ILE A C 1
ATOM 745 O O . ILE A 1 95 ? 16.929 -5.228 -11.401 1.00 90.56 95 ILE A O 1
ATOM 749 N N . ALA A 1 96 ? 16.942 -6.508 -9.561 1.00 92.81 96 ALA A N 1
ATOM 750 C CA . ALA A 1 96 ? 18.051 -7.351 -10.003 1.00 92.81 96 ALA A CA 1
ATOM 751 C C . ALA A 1 96 ? 17.728 -8.087 -11.316 1.00 92.81 96 ALA A C 1
ATOM 753 O O . ALA A 1 96 ? 18.554 -8.111 -12.230 1.00 92.81 96 ALA A O 1
ATOM 754 N N . VAL A 1 97 ? 16.509 -8.620 -11.448 1.00 92.25 97 VAL A N 1
ATOM 755 C CA . VAL A 1 97 ? 16.019 -9.252 -12.683 1.00 92.25 97 VAL A CA 1
ATOM 756 C C . VAL A 1 97 ? 15.962 -8.244 -13.830 1.00 92.25 97 VAL A C 1
ATOM 758 O O . VAL A 1 97 ? 16.419 -8.549 -14.931 1.00 92.25 97 VAL A O 1
ATOM 761 N N . LEU A 1 98 ? 15.467 -7.028 -13.582 1.00 88.44 98 LEU A N 1
ATOM 762 C CA . LEU A 1 98 ? 15.434 -5.966 -14.587 1.00 88.44 98 LEU A CA 1
ATOM 763 C C . LEU A 1 98 ? 16.847 -5.600 -15.069 1.00 88.44 98 LEU A C 1
ATOM 765 O O . LEU A 1 98 ? 17.080 -5.535 -16.276 1.00 88.44 98 LEU A O 1
ATOM 769 N N . PHE A 1 99 ? 17.809 -5.432 -14.157 1.00 86.56 99 PHE A N 1
ATOM 770 C CA . PHE A 1 99 ? 19.210 -5.181 -14.514 1.00 86.56 99 PHE A CA 1
ATOM 771 C C . PHE A 1 99 ? 19.838 -6.342 -15.290 1.00 86.56 99 PHE A C 1
ATOM 773 O O . PHE A 1 99 ? 20.553 -6.107 -16.263 1.00 86.56 99 PHE A O 1
ATOM 780 N N . SER A 1 100 ? 19.555 -7.584 -14.897 1.00 89.88 100 SER A N 1
ATOM 781 C CA . SER A 1 100 ? 20.036 -8.775 -15.601 1.00 89.88 100 SER A CA 1
ATOM 782 C C . SER A 1 100 ? 19.495 -8.841 -17.034 1.00 89.88 100 SER A C 1
ATOM 784 O O . SER A 1 100 ? 20.265 -9.033 -17.976 1.00 89.88 100 SER A O 1
ATOM 786 N N . GLY A 1 101 ? 18.196 -8.584 -17.221 1.00 87.38 101 GLY A N 1
ATOM 787 C CA . GLY A 1 101 ? 17.573 -8.524 -18.544 1.00 87.38 101 GLY A CA 1
ATOM 788 C C . GLY A 1 101 ? 18.133 -7.395 -19.412 1.00 87.38 101 GLY A C 1
ATOM 789 O O . GLY A 1 101 ? 18.400 -7.596 -20.597 1.00 87.38 101 GLY A O 1
ATOM 790 N N . LEU A 1 102 ? 18.384 -6.220 -18.824 1.00 83.31 102 LEU A N 1
ATOM 791 C CA . LEU A 1 102 ? 19.042 -5.115 -19.520 1.00 83.31 102 LEU A CA 1
ATOM 792 C C . LEU A 1 102 ? 20.426 -5.525 -20.021 1.00 83.31 102 LEU A C 1
ATOM 794 O O . LEU A 1 102 ? 20.681 -5.395 -21.218 1.00 83.31 102 LEU A O 1
ATOM 798 N N . GLN A 1 103 ? 21.278 -6.067 -19.143 1.00 84.12 103 GLN A N 1
ATOM 799 C CA . GLN A 1 103 ? 22.634 -6.499 -19.496 1.00 84.12 103 GLN A CA 1
ATOM 800 C C . GLN A 1 103 ? 22.637 -7.538 -20.620 1.00 84.12 103 GLN A C 1
ATOM 802 O O . GLN A 1 103 ? 23.403 -7.391 -21.570 1.00 84.12 103 GLN A O 1
ATOM 807 N N . ALA A 1 104 ? 21.727 -8.516 -20.578 1.00 85.06 104 ALA A N 1
ATOM 808 C CA . ALA A 1 104 ? 21.618 -9.545 -21.611 1.00 85.06 104 ALA A CA 1
ATOM 809 C C . ALA A 1 104 ? 21.291 -8.982 -23.010 1.00 85.06 104 ALA A C 1
ATOM 811 O O . ALA A 1 104 ? 21.628 -9.595 -24.019 1.00 85.06 104 ALA A O 1
ATOM 812 N N . THR A 1 105 ? 20.655 -7.808 -23.093 1.00 81.88 105 THR A N 1
ATOM 813 C CA . THR A 1 105 ? 20.278 -7.175 -24.373 1.00 81.88 105 THR A CA 1
ATOM 814 C C . THR A 1 105 ? 21.270 -6.119 -24.867 1.00 81.88 105 THR A C 1
ATOM 816 O O . THR A 1 105 ? 21.099 -5.592 -25.970 1.00 81.88 105 THR A O 1
ATOM 819 N N . LEU A 1 106 ? 22.307 -5.783 -24.088 1.00 80.06 106 LEU A N 1
ATOM 820 C CA . LEU A 1 106 ? 23.245 -4.713 -24.444 1.00 80.06 106 LEU A CA 1
ATOM 821 C C . LEU A 1 106 ? 24.041 -5.030 -25.711 1.00 80.06 106 LEU A C 1
ATOM 823 O O . LEU A 1 106 ? 24.135 -4.166 -26.583 1.00 80.06 106 LEU A O 1
ATOM 827 N N . ASP A 1 107 ? 24.556 -6.251 -25.846 1.00 80.06 107 ASP A N 1
ATOM 828 C CA . ASP A 1 107 ? 25.388 -6.647 -26.989 1.00 80.06 107 ASP A CA 1
ATOM 829 C C . ASP A 1 107 ? 24.621 -6.572 -28.315 1.00 80.06 107 ASP A C 1
ATOM 831 O O . ASP A 1 107 ? 25.114 -6.026 -29.310 1.00 80.06 107 ASP A O 1
ATOM 835 N N . GLU A 1 108 ? 23.369 -7.035 -28.310 1.00 78.56 108 GLU A N 1
ATOM 836 C CA . GLU A 1 108 ? 22.468 -6.956 -29.461 1.00 78.56 108 GLU A CA 1
ATOM 837 C C . GLU A 1 108 ? 22.176 -5.490 -29.821 1.00 78.56 108 GLU A C 1
ATOM 839 O O . GLU A 1 108 ? 22.293 -5.073 -30.978 1.00 78.56 108 GLU A O 1
ATOM 844 N N . ARG A 1 109 ? 21.896 -4.654 -28.811 1.00 79.62 109 ARG A N 1
ATOM 845 C CA . ARG A 1 109 ? 21.631 -3.220 -28.997 1.00 79.62 109 ARG A CA 1
ATOM 846 C C . ARG A 1 109 ? 22.863 -2.454 -29.499 1.00 79.62 109 ARG A C 1
ATOM 848 O O . ARG A 1 109 ? 22.703 -1.502 -30.267 1.00 79.62 109 ARG A O 1
ATOM 855 N N . ILE A 1 110 ? 24.079 -2.830 -29.092 1.00 80.62 110 ILE A N 1
ATOM 856 C CA . ILE A 1 110 ? 25.329 -2.232 -29.594 1.00 80.62 110 ILE A CA 1
ATOM 857 C C . ILE A 1 110 ? 25.506 -2.563 -31.079 1.00 80.62 110 ILE A C 1
ATOM 859 O O . ILE A 1 110 ? 25.792 -1.661 -31.872 1.00 80.62 110 ILE A O 1
ATOM 863 N N . ARG A 1 111 ? 25.275 -3.822 -31.472 1.00 80.56 111 ARG A N 1
ATOM 864 C CA . ARG A 1 111 ? 25.375 -4.269 -32.868 1.00 80.56 111 ARG A CA 1
ATOM 865 C C . ARG A 1 111 ? 24.360 -3.554 -33.765 1.00 80.56 111 ARG A C 1
ATOM 867 O O . ARG A 1 111 ? 24.740 -2.990 -34.791 1.00 80.56 111 ARG A O 1
ATOM 874 N N . GLN A 1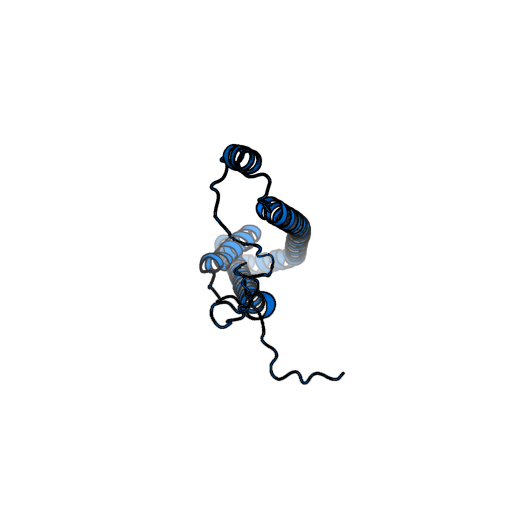 112 ? 23.098 -3.479 -33.341 1.00 79.06 112 GLN A N 1
ATOM 875 C CA . GLN A 1 112 ? 22.047 -2.738 -34.049 1.00 79.06 112 GLN A CA 1
ATOM 876 C C . GLN A 1 112 ? 22.359 -1.236 -34.147 1.00 79.06 112 GLN A C 1
ATOM 878 O O . GLN A 1 112 ? 22.205 -0.624 -35.206 1.00 79.06 112 GLN A O 1
ATOM 883 N N . GLY A 1 113 ? 22.863 -0.635 -33.064 1.00 80.06 113 GLY A N 1
ATOM 884 C CA . GLY A 1 113 ? 23.275 0.768 -33.046 1.00 80.06 113 GLY A CA 1
ATOM 885 C C . GLY A 1 113 ? 24.440 1.071 -33.995 1.00 80.06 113 GLY A C 1
ATOM 886 O O . GLY A 1 113 ? 24.468 2.143 -34.603 1.00 80.06 113 GLY A O 1
ATOM 887 N N . ALA A 1 114 ? 25.381 0.136 -34.157 1.00 81.19 114 ALA A N 1
ATOM 888 C CA . ALA A 1 114 ? 26.491 0.257 -35.100 1.00 81.19 114 ALA A CA 1
ATOM 889 C C . ALA A 1 114 ? 26.018 0.216 -36.563 1.00 81.19 114 ALA A C 1
ATOM 891 O O . ALA A 1 114 ? 26.454 1.049 -37.359 1.00 81.19 114 ALA A O 1
ATOM 892 N N . LEU A 1 115 ? 25.076 -0.673 -36.898 1.00 84.06 115 LEU A N 1
ATOM 893 C CA . LEU A 1 115 ? 24.462 -0.740 -38.231 1.00 84.06 115 LEU A CA 1
ATOM 894 C C . LEU A 1 115 ? 23.698 0.547 -38.572 1.00 84.06 115 LEU A C 1
ATOM 896 O O . LEU A 1 115 ? 23.907 1.133 -39.632 1.00 84.06 115 LEU A O 1
ATOM 900 N N . LEU A 1 116 ? 22.871 1.049 -37.649 1.00 82.50 116 LEU A N 1
ATOM 901 C CA . LEU A 1 116 ? 22.131 2.301 -37.847 1.00 82.50 116 LEU A CA 1
ATOM 902 C C . LEU A 1 116 ? 23.068 3.506 -38.001 1.00 82.50 116 LEU A C 1
ATOM 904 O O . LEU A 1 116 ? 22.812 4.395 -38.811 1.00 82.50 116 LEU A O 1
ATOM 908 N N . ARG A 1 117 ? 24.184 3.530 -37.264 1.00 81.25 117 ARG A N 1
ATOM 909 C CA . ARG A 1 117 ? 25.231 4.545 -37.441 1.00 81.25 117 ARG A CA 1
ATOM 910 C C . ARG A 1 117 ? 25.907 4.463 -38.806 1.00 81.25 117 ARG A C 1
ATOM 912 O O . ARG A 1 117 ? 26.179 5.512 -39.380 1.00 81.25 117 ARG A O 1
ATOM 919 N N . ALA A 1 118 ? 26.173 3.261 -39.317 1.00 84.81 118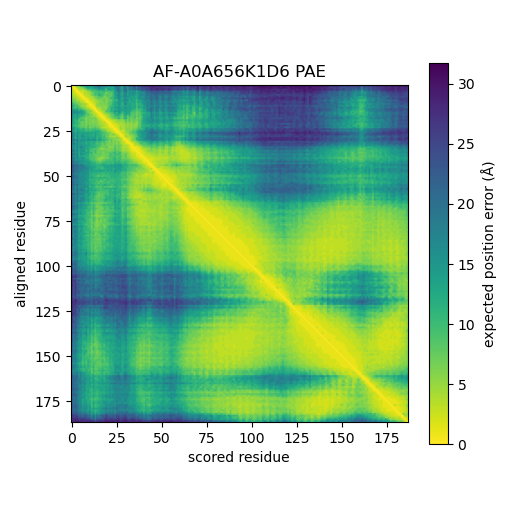 ALA A N 1
ATOM 920 C CA . ALA A 1 118 ? 26.734 3.081 -40.657 1.00 84.81 118 ALA A CA 1
ATOM 921 C C . ALA A 1 118 ? 25.787 3.616 -41.748 1.00 84.81 118 ALA A C 1
ATOM 923 O O . ALA A 1 118 ? 26.246 4.144 -42.754 1.00 84.81 118 ALA A O 1
ATOM 924 N N . LEU A 1 119 ? 24.474 3.576 -41.498 1.00 83.19 119 LEU A N 1
ATOM 925 C CA . LEU A 1 119 ? 23.428 4.159 -42.347 1.00 83.19 119 LEU A CA 1
ATOM 926 C C . LEU A 1 119 ? 23.185 5.667 -42.105 1.00 83.19 119 LEU A C 1
ATOM 928 O O . LEU A 1 119 ? 22.264 6.241 -42.680 1.00 83.19 119 LEU A O 1
ATOM 932 N N . GLY A 1 120 ? 23.988 6.329 -41.262 1.00 84.38 120 GLY A N 1
ATOM 933 C CA . GLY A 1 120 ? 23.925 7.780 -41.032 1.00 84.38 120 GLY A CA 1
ATOM 934 C C . GLY A 1 120 ? 23.079 8.232 -39.834 1.00 84.38 120 GLY A C 1
ATOM 935 O O . GLY A 1 120 ? 22.872 9.435 -39.645 1.00 84.38 120 GLY A O 1
ATOM 936 N N . ALA A 1 121 ? 22.600 7.315 -38.986 1.00 81.94 121 ALA A N 1
ATOM 937 C CA . ALA A 1 121 ? 21.832 7.686 -37.800 1.00 81.94 121 ALA A CA 1
ATOM 938 C C . ALA A 1 121 ? 22.692 8.453 -36.778 1.00 81.94 121 ALA A C 1
ATOM 940 O O . ALA A 1 121 ? 23.755 8.005 -36.337 1.00 81.94 121 ALA A O 1
ATOM 941 N N . ARG A 1 122 ? 22.194 9.615 -36.341 1.00 80.69 122 ARG A N 1
ATOM 942 C CA . ARG A 1 122 ? 22.839 10.440 -35.308 1.00 80.69 122 ARG A CA 1
ATOM 943 C C . ARG A 1 122 ? 22.661 9.802 -33.925 1.00 80.69 122 ARG A C 1
ATOM 945 O O . ARG A 1 122 ? 21.569 9.353 -33.582 1.00 80.69 122 ARG A O 1
ATOM 952 N N . ARG A 1 123 ? 23.695 9.859 -33.073 1.00 78.25 123 ARG A N 1
ATOM 953 C CA . ARG A 1 123 ? 23.680 9.345 -31.681 1.00 78.25 123 ARG A CA 1
ATOM 954 C C . ARG A 1 123 ? 22.475 9.837 -30.861 1.00 78.25 123 ARG A C 1
ATOM 956 O O . ARG A 1 123 ? 21.923 9.077 -30.071 1.00 78.25 123 ARG A O 1
ATOM 963 N N . ALA A 1 124 ? 22.040 11.080 -31.080 1.00 79.69 124 ALA A N 1
ATOM 964 C CA . ALA A 1 124 ? 20.879 11.664 -30.405 1.00 79.69 124 ALA A CA 1
ATOM 965 C C . ALA A 1 124 ? 19.554 10.950 -30.736 1.00 79.69 124 ALA A C 1
ATOM 967 O O . ALA A 1 124 ? 18.701 10.817 -29.861 1.00 79.69 124 ALA A O 1
ATOM 968 N N . LEU A 1 125 ? 19.390 10.452 -31.968 1.00 80.81 125 LEU A N 1
ATOM 969 C CA . LEU A 1 125 ? 18.189 9.722 -32.383 1.00 80.81 125 LEU A CA 1
ATOM 970 C C . LEU A 1 125 ? 18.110 8.355 -31.687 1.00 80.81 125 LEU A C 1
ATOM 972 O O . LEU A 1 125 ? 17.050 7.984 -31.191 1.00 80.81 125 LEU A O 1
ATOM 976 N N . LEU A 1 126 ? 19.245 7.658 -31.573 1.00 79.00 126 LEU A N 1
ATOM 977 C CA . LEU A 1 126 ? 19.338 6.359 -30.897 1.00 79.00 126 LEU A CA 1
ATOM 978 C C . LEU A 1 126 ? 19.004 6.465 -29.400 1.00 79.00 126 LEU A C 1
ATOM 980 O O . LEU A 1 126 ? 18.218 5.674 -28.885 1.00 79.00 126 LEU A O 1
ATOM 984 N N . ILE A 1 127 ? 19.543 7.478 -28.712 1.00 80.06 127 ILE A N 1
ATOM 985 C CA . ILE A 1 127 ? 19.259 7.712 -27.286 1.00 80.06 127 ILE A CA 1
ATOM 986 C C . ILE A 1 127 ? 17.789 8.104 -27.081 1.00 80.06 127 ILE A C 1
ATOM 988 O O . ILE A 1 127 ? 17.147 7.608 -26.157 1.00 80.06 127 ILE A O 1
ATOM 992 N N . LYS A 1 128 ? 17.228 8.961 -27.948 1.00 84.00 128 LYS A N 1
ATOM 993 C CA . LYS A 1 128 ? 15.821 9.377 -27.852 1.00 84.00 128 LYS A CA 1
ATOM 994 C C . LYS A 1 128 ? 14.868 8.200 -28.065 1.00 84.00 128 LYS A C 1
ATOM 996 O O . LYS A 1 128 ? 13.940 8.037 -27.281 1.00 84.00 128 LYS A O 1
ATOM 1001 N N . SER A 1 129 ? 15.120 7.371 -29.079 1.00 83.88 129 SER A N 1
ATOM 1002 C CA . SER A 1 129 ? 14.311 6.178 -29.351 1.00 83.88 129 SER A CA 1
ATOM 1003 C C . SER A 1 129 ? 14.314 5.222 -28.161 1.00 83.88 129 SER A C 1
ATOM 1005 O O . SER A 1 129 ? 13.255 4.763 -27.745 1.00 83.88 129 SER A O 1
ATOM 1007 N N . ARG A 1 130 ? 15.487 4.984 -27.558 1.00 81.69 130 ARG A N 1
ATOM 1008 C CA . ARG A 1 130 ? 15.605 4.094 -26.400 1.00 81.69 130 ARG A CA 1
ATOM 1009 C C . ARG A 1 130 ? 14.888 4.638 -25.164 1.00 81.69 130 ARG A C 1
ATOM 1011 O O . ARG A 1 130 ? 14.170 3.896 -24.505 1.00 81.69 130 ARG A O 1
ATOM 1018 N N . ARG A 1 131 ? 15.003 5.940 -24.884 1.00 84.38 131 ARG A N 1
ATOM 1019 C CA . ARG A 1 131 ? 14.258 6.578 -23.783 1.00 84.38 131 ARG A CA 1
ATOM 1020 C C . ARG A 1 131 ? 12.745 6.458 -23.950 1.00 84.38 131 ARG A C 1
ATOM 1022 O O . ARG A 1 131 ? 12.051 6.250 -22.964 1.00 84.38 131 ARG A O 1
ATOM 1029 N N . ILE A 1 132 ? 12.240 6.586 -25.177 1.00 87.44 132 ILE A N 1
ATOM 1030 C CA . ILE A 1 132 ? 10.806 6.436 -25.457 1.00 87.44 132 ILE 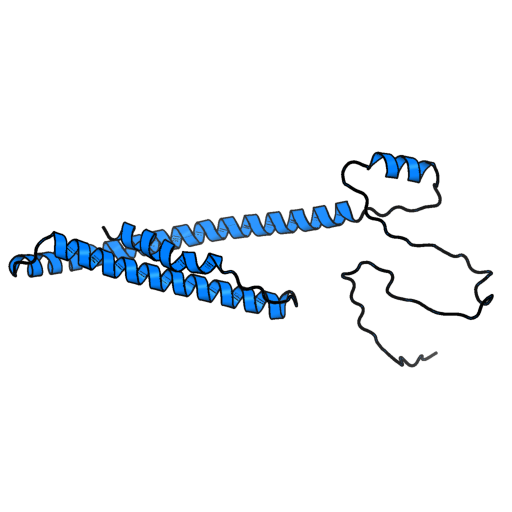A CA 1
ATOM 1031 C C . ILE A 1 132 ? 10.372 4.980 -25.260 1.00 87.44 132 ILE A C 1
ATOM 1033 O O . ILE A 1 132 ? 9.373 4.745 -24.596 1.00 87.44 132 ILE A O 1
ATOM 1037 N N . GLU A 1 133 ? 11.133 4.009 -25.770 1.00 87.88 133 GLU A N 1
ATOM 1038 C CA . GLU A 1 133 ? 10.840 2.576 -25.614 1.00 87.88 133 GLU A CA 1
ATOM 1039 C C . GLU A 1 133 ? 10.753 2.171 -24.131 1.00 87.88 133 GLU A C 1
ATOM 1041 O O . GLU A 1 133 ? 9.732 1.651 -23.683 1.00 87.88 133 GLU A O 1
ATOM 1046 N N . PHE A 1 134 ? 11.785 2.486 -23.342 1.00 87.00 134 PHE A N 1
ATOM 1047 C CA . PHE A 1 134 ? 11.805 2.178 -21.909 1.00 87.00 134 PHE A CA 1
ATOM 1048 C C . PHE A 1 134 ? 10.805 3.012 -21.106 1.00 87.00 134 PHE A C 1
ATOM 1050 O O . PHE A 1 134 ? 10.208 2.502 -20.160 1.00 87.00 134 PHE A O 1
ATOM 1057 N N . GLY A 1 135 ? 10.566 4.266 -21.496 1.00 88.75 135 GLY A N 1
ATOM 1058 C CA . GLY A 1 135 ? 9.525 5.097 -20.895 1.00 88.75 135 GLY A CA 1
ATOM 1059 C C . GLY A 1 135 ? 8.125 4.516 -21.106 1.00 88.75 135 GLY A C 1
ATOM 1060 O O . GLY A 1 135 ? 7.336 4.471 -20.166 1.00 88.75 135 GLY A O 1
ATOM 1061 N N . LEU A 1 136 ? 7.829 4.001 -22.305 1.00 90.56 136 LEU A N 1
ATOM 1062 C CA . LEU A 1 136 ? 6.563 3.330 -22.610 1.00 90.56 136 LEU A CA 1
ATOM 1063 C C . LEU A 1 136 ? 6.418 2.008 -21.847 1.00 90.56 136 LEU A C 1
ATOM 1065 O O . LEU A 1 136 ? 5.355 1.754 -21.286 1.00 90.56 136 LEU A O 1
ATOM 1069 N N . LEU A 1 137 ? 7.479 1.198 -21.764 1.00 90.25 137 LEU A N 1
ATOM 1070 C CA . LEU A 1 137 ? 7.480 -0.031 -20.959 1.00 90.25 137 LEU A CA 1
ATOM 1071 C C . LEU A 1 137 ? 7.253 0.264 -19.471 1.00 90.25 137 LEU A C 1
ATOM 1073 O O . LEU A 1 137 ? 6.479 -0.434 -18.810 1.00 90.25 137 LEU A O 1
ATOM 1077 N N . GLY A 1 138 ? 7.875 1.325 -18.955 1.00 91.12 138 GLY A N 1
ATOM 1078 C CA . GLY A 1 138 ? 7.671 1.807 -17.593 1.00 91.12 138 GLY A CA 1
ATOM 1079 C C . GLY A 1 138 ? 6.245 2.296 -17.346 1.00 91.12 138 GLY A C 1
ATOM 1080 O O . GLY A 1 138 ? 5.637 1.920 -16.346 1.00 91.12 138 GLY A O 1
ATOM 1081 N N . ALA A 1 139 ? 5.680 3.069 -18.278 1.00 92.88 139 ALA A N 1
ATOM 1082 C CA . ALA A 1 139 ? 4.296 3.533 -18.206 1.00 92.88 139 ALA A CA 1
ATOM 1083 C C . ALA A 1 139 ? 3.296 2.370 -18.231 1.00 92.88 139 ALA A C 1
ATOM 1085 O O . ALA A 1 139 ? 2.367 2.336 -17.423 1.00 92.88 139 ALA A O 1
ATOM 1086 N N . ALA A 1 140 ? 3.503 1.394 -19.118 1.00 94.44 140 ALA A N 1
ATOM 1087 C CA . ALA A 1 140 ? 2.667 0.201 -19.216 1.00 94.44 140 ALA A CA 1
ATOM 1088 C C . ALA A 1 140 ? 2.727 -0.631 -17.927 1.00 94.44 140 ALA A C 1
ATOM 1090 O O . ALA A 1 140 ? 1.689 -1.006 -17.384 1.00 94.44 140 ALA A O 1
ATOM 1091 N N . SER A 1 141 ? 3.930 -0.841 -17.388 1.00 92.38 141 SER A N 1
ATOM 1092 C CA . SER A 1 141 ? 4.135 -1.547 -16.118 1.00 92.38 141 SER A CA 1
ATOM 1093 C C . SER A 1 141 ? 3.471 -0.819 -14.947 1.00 92.38 141 SER A C 1
ATOM 1095 O O . SER A 1 141 ? 2.774 -1.442 -14.151 1.00 92.38 141 SER A O 1
ATOM 1097 N N . GLY A 1 142 ? 3.621 0.507 -14.859 1.00 92.88 142 GLY A N 1
ATOM 1098 C CA . GLY A 1 142 ? 2.979 1.311 -13.817 1.00 92.88 142 GLY A CA 1
ATOM 1099 C C . GL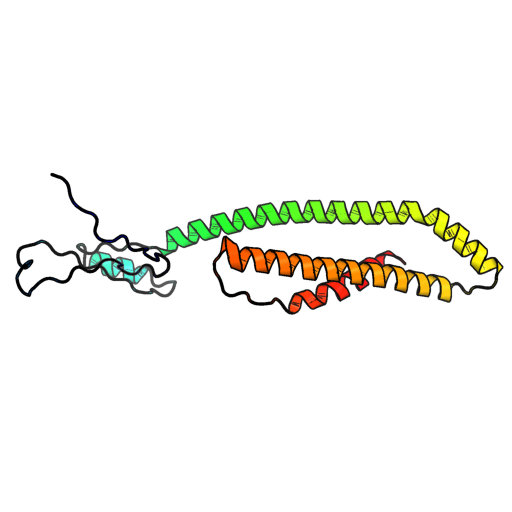Y A 1 142 ? 1.452 1.351 -13.943 1.00 92.88 142 GLY A C 1
ATOM 1100 O O . GLY A 1 142 ? 0.755 1.365 -12.933 1.00 92.88 142 GLY A O 1
ATOM 1101 N N . THR A 1 143 ? 0.920 1.285 -15.167 1.00 94.38 143 THR A N 1
ATOM 1102 C CA . THR A 1 143 ? -0.526 1.151 -15.414 1.00 94.38 143 THR A CA 1
ATOM 1103 C C . THR A 1 143 ? -1.037 -0.208 -14.953 1.00 94.38 143 THR A C 1
ATOM 1105 O O . THR A 1 143 ? -2.044 -0.275 -14.254 1.00 94.38 143 THR A O 1
ATOM 1108 N N . LEU A 1 144 ? -0.320 -1.288 -15.272 1.00 94.81 144 LEU A N 1
ATOM 1109 C CA . LEU A 1 144 ? -0.629 -2.626 -14.765 1.00 94.81 144 LEU A CA 1
ATOM 1110 C C . LEU A 1 144 ? -0.583 -2.681 -13.235 1.00 94.81 144 LEU A C 1
ATOM 1112 O O . LEU A 1 144 ? -1.472 -3.269 -12.627 1.00 94.81 144 LEU A O 1
ATOM 1116 N N . ALA A 1 145 ? 0.405 -2.036 -12.612 1.00 93.19 145 ALA A N 1
ATOM 1117 C CA . ALA A 1 145 ? 0.501 -1.948 -11.159 1.00 93.19 145 ALA A CA 1
ATOM 1118 C C . ALA A 1 145 ? -0.690 -1.189 -10.547 1.00 93.19 145 ALA A C 1
ATOM 1120 O O . ALA A 1 145 ? -1.276 -1.667 -9.578 1.00 93.19 145 ALA A O 1
ATOM 1121 N N . ALA A 1 146 ? -1.084 -0.050 -11.129 1.00 93.50 146 ALA A N 1
ATOM 1122 C CA . ALA A 1 146 ? -2.242 0.722 -10.679 1.00 93.50 146 ALA A CA 1
ATOM 1123 C C . ALA A 1 146 ? -3.544 -0.085 -10.790 1.00 93.50 146 ALA A C 1
ATOM 1125 O O . ALA A 1 146 ? -4.285 -0.191 -9.817 1.00 93.50 146 ALA A O 1
ATOM 1126 N N . LEU A 1 147 ? -3.787 -0.714 -11.945 1.00 94.06 147 LEU A N 1
ATOM 1127 C CA . LEU A 1 147 ? -4.966 -1.556 -12.166 1.00 94.06 147 LEU A CA 1
ATOM 1128 C C . LEU A 1 147 ? -4.979 -2.777 -11.243 1.00 94.06 147 LEU A C 1
ATOM 1130 O O . LEU A 1 147 ? -6.022 -3.115 -10.694 1.00 94.06 147 LEU A O 1
ATOM 1134 N N . GLY A 1 148 ? -3.830 -3.427 -11.048 1.00 93.75 148 GLY A N 1
ATOM 1135 C CA . GLY A 1 148 ? -3.703 -4.568 -10.146 1.00 93.75 148 GLY A CA 1
ATOM 1136 C C . GLY A 1 148 ? -3.975 -4.187 -8.691 1.00 93.75 148 GLY A C 1
ATOM 1137 O O . GLY A 1 148 ? -4.715 -4.887 -8.005 1.00 93.75 148 GLY A O 1
ATOM 1138 N N . CYS A 1 149 ? -3.432 -3.056 -8.232 1.00 93.69 149 CYS A N 1
ATOM 1139 C CA . CYS A 1 149 ? -3.676 -2.538 -6.887 1.00 93.69 149 CYS A CA 1
ATOM 1140 C C . CYS A 1 149 ? -5.153 -2.183 -6.678 1.00 93.69 149 CYS A C 1
ATOM 1142 O O . CYS A 1 149 ? -5.735 -2.567 -5.662 1.00 93.69 149 CYS A O 1
ATOM 1144 N N . GLU A 1 150 ? -5.777 -1.525 -7.655 1.00 92.31 150 GLU A N 1
ATOM 1145 C CA . GLU A 1 150 ? -7.188 -1.155 -7.576 1.00 92.31 150 GLU A CA 1
ATOM 1146 C C . GLU A 1 150 ? -8.100 -2.387 -7.610 1.00 92.31 150 GLU A C 1
ATOM 1148 O O . GLU A 1 150 ? -9.051 -2.470 -6.838 1.00 92.31 150 GLU A O 1
ATOM 1153 N N . LEU A 1 151 ? -7.775 -3.390 -8.434 1.00 92.69 151 LEU A N 1
ATOM 1154 C CA . LEU A 1 151 ? -8.511 -4.652 -8.497 1.00 92.69 151 LEU A CA 1
ATOM 1155 C C . LEU A 1 151 ? -8.428 -5.419 -7.173 1.00 92.69 151 LEU A C 1
ATOM 1157 O O . LEU A 1 151 ? -9.449 -5.870 -6.657 1.00 92.69 151 LEU A O 1
ATOM 1161 N N . VAL A 1 152 ? -7.227 -5.556 -6.604 1.00 92.50 152 VAL A N 1
ATOM 1162 C CA . VAL A 1 152 ? -7.042 -6.216 -5.303 1.00 92.50 152 VAL A CA 1
ATOM 1163 C C . VAL A 1 152 ? -7.774 -5.445 -4.207 1.00 92.50 152 VAL A C 1
ATOM 1165 O O . VAL A 1 152 ? -8.471 -6.058 -3.399 1.00 92.50 152 VAL A O 1
ATOM 1168 N N . SER A 1 153 ? -7.685 -4.114 -4.209 1.00 91.12 153 SER A N 1
ATOM 1169 C CA . SER A 1 153 ? -8.410 -3.267 -3.256 1.00 91.12 153 SER A CA 1
ATOM 1170 C C . SER A 1 153 ? -9.919 -3.453 -3.394 1.00 91.12 153 SER A C 1
ATOM 1172 O O . SER A 1 153 ? -10.596 -3.695 -2.401 1.00 91.12 153 SER A O 1
ATOM 1174 N N . PHE A 1 154 ? -10.453 -3.446 -4.615 1.00 89.31 154 PHE A N 1
ATOM 1175 C CA . PHE A 1 154 ? -11.867 -3.705 -4.879 1.00 89.31 154 PHE A CA 1
ATOM 1176 C C . PHE A 1 154 ? -12.318 -5.064 -4.322 1.00 89.31 154 PHE A C 1
ATOM 1178 O O . PHE A 1 154 ? -13.338 -5.147 -3.638 1.00 89.31 154 PHE A O 1
ATOM 1185 N N . VAL A 1 155 ? -11.536 -6.124 -4.555 1.00 91.50 155 VAL A N 1
ATOM 1186 C CA . VAL A 1 155 ? -11.834 -7.471 -4.045 1.00 91.50 155 VAL A CA 1
ATOM 1187 C C . VAL A 1 155 ? -11.809 -7.501 -2.515 1.00 91.50 155 VAL A C 1
ATOM 1189 O O . VAL A 1 155 ? -12.736 -8.029 -1.902 1.00 91.50 155 VAL A O 1
ATOM 1192 N N . LEU A 1 156 ? -10.798 -6.904 -1.880 1.00 91.19 156 LEU A N 1
ATOM 1193 C CA . LEU A 1 156 ? -10.695 -6.863 -0.420 1.00 91.19 156 LEU A CA 1
ATOM 1194 C C . LEU A 1 156 ? -11.849 -6.081 0.215 1.00 91.19 156 LEU A C 1
ATOM 1196 O O . LEU A 1 156 ? -12.482 -6.572 1.148 1.00 91.19 156 LEU A O 1
ATOM 1200 N N . TYR A 1 157 ? -12.173 -4.901 -0.311 1.00 89.19 157 TYR A N 1
ATOM 1201 C CA . TYR A 1 157 ? -13.270 -4.083 0.208 1.00 89.19 157 TYR A CA 1
ATOM 1202 C C . TYR A 1 157 ? -14.610 -4.808 0.076 1.00 89.19 157 TYR A C 1
ATOM 1204 O O . TYR A 1 157 ? -15.385 -4.848 1.030 1.00 89.19 157 TYR A O 1
ATOM 1212 N N . ARG A 1 158 ? -14.859 -5.449 -1.073 1.00 86.62 158 ARG A N 1
ATOM 1213 C CA . ARG A 1 158 ? -16.135 -6.113 -1.348 1.00 86.62 158 ARG A CA 1
ATOM 1214 C C . ARG A 1 158 ? -16.326 -7.421 -0.583 1.00 86.62 158 ARG A C 1
ATOM 1216 O O . ARG A 1 158 ? -17.449 -7.677 -0.148 1.00 86.62 158 ARG A O 1
ATOM 1223 N N . TYR A 1 159 ? -15.284 -8.249 -0.485 1.00 86.88 159 TYR A N 1
ATOM 1224 C CA . TYR A 1 159 ? -15.396 -9.628 0.008 1.00 86.88 159 TYR A CA 1
ATOM 1225 C C . TYR A 1 159 ? -14.782 -9.852 1.390 1.00 86.88 159 TYR A C 1
ATOM 1227 O O . TYR A 1 159 ? -15.287 -10.695 2.123 1.00 86.88 159 TYR A O 1
ATOM 1235 N N . ALA A 1 160 ? -13.713 -9.137 1.751 1.00 87.44 160 ALA A N 1
ATOM 1236 C CA . ALA A 1 160 ? -13.061 -9.318 3.049 1.00 87.44 160 ALA A CA 1
ATOM 1237 C C . ALA A 1 160 ? -13.620 -8.361 4.108 1.00 87.44 160 ALA A C 1
ATOM 1239 O O . ALA A 1 160 ? -13.863 -8.776 5.237 1.00 87.44 160 ALA A O 1
ATOM 1240 N N . PHE A 1 161 ? -13.839 -7.093 3.744 1.00 83.19 161 PHE A N 1
ATOM 1241 C CA . PHE A 1 161 ? -14.178 -6.042 4.710 1.00 83.19 161 PHE A CA 1
ATOM 1242 C C . PHE A 1 161 ? -15.633 -5.567 4.658 1.00 83.19 161 PHE A C 1
ATOM 1244 O O . PHE A 1 161 ? -16.075 -4.902 5.586 1.00 83.19 161 PHE A O 1
ATOM 1251 N N . SER A 1 162 ? -16.393 -5.915 3.613 1.00 81.31 162 SER A N 1
ATOM 1252 C CA . SER A 1 162 ? -17.774 -5.439 3.402 1.00 81.31 162 SER A CA 1
ATOM 1253 C C . SER A 1 162 ? -17.917 -3.907 3.467 1.00 81.31 162 SER A C 1
ATOM 1255 O O . SER A 1 162 ? -18.949 -3.391 3.892 1.00 81.31 162 SER A O 1
ATOM 1257 N N . LEU A 1 163 ? -16.879 -3.179 3.045 1.00 79.94 163 LEU A N 1
ATOM 1258 C CA . LEU A 1 163 ? -16.826 -1.716 3.045 1.00 79.94 163 LEU A CA 1
ATOM 1259 C C . LEU A 1 163 ? -17.190 -1.150 1.669 1.00 79.94 163 LEU A C 1
ATOM 1261 O O . LEU A 1 163 ? -16.998 -1.801 0.637 1.00 79.94 163 LEU A O 1
ATOM 1265 N N . GLU A 1 164 ? -17.677 0.091 1.647 1.00 80.19 164 GLU A N 1
ATOM 1266 C CA . GLU A 1 164 ? -17.870 0.833 0.400 1.00 80.19 164 GLU A CA 1
ATOM 1267 C C . GLU A 1 164 ? -16.520 1.060 -0.285 1.00 80.19 164 GLU A C 1
ATOM 1269 O O . GLU A 1 164 ? -15.564 1.548 0.322 1.00 80.19 164 GLU A O 1
ATOM 1274 N N . TRP A 1 165 ? -16.431 0.678 -1.559 1.00 78.31 165 TRP A N 1
ATOM 1275 C CA . TRP A 1 165 ? -15.210 0.845 -2.334 1.00 78.31 165 TRP A CA 1
ATOM 1276 C C . TRP A 1 165 ? -14.936 2.330 -2.574 1.00 78.31 165 TRP A C 1
ATOM 1278 O O . TRP A 1 165 ? -15.756 3.036 -3.162 1.00 78.31 165 TRP A O 1
ATOM 1288 N N . GLN A 1 166 ? -13.760 2.785 -2.145 1.00 81.62 166 GLN A N 1
ATOM 1289 C CA . GLN A 1 166 ? -13.254 4.119 -2.444 1.00 81.62 166 GLN A CA 1
ATOM 1290 C C . GLN A 1 166 ? -12.103 3.996 -3.445 1.00 81.62 166 GLN A C 1
ATOM 1292 O O . GLN A 1 166 ? -11.102 3.344 -3.129 1.00 81.62 166 GLN A O 1
ATOM 1297 N N . PRO A 1 167 ? -12.224 4.585 -4.648 1.00 78.12 167 PRO A N 1
ATOM 1298 C CA . PRO A 1 167 ? -11.136 4.562 -5.608 1.00 78.12 167 PRO A CA 1
ATOM 1299 C C . PRO A 1 167 ? -9.955 5.379 -5.089 1.00 78.12 167 PRO A C 1
ATOM 1301 O O . PRO A 1 167 ? -10.151 6.392 -4.416 1.00 78.12 167 PRO A O 1
ATOM 1304 N N . HIS A 1 168 ? -8.732 4.969 -5.431 1.00 87.75 168 HIS A N 1
ATOM 1305 C CA . HIS A 1 168 ? -7.499 5.629 -4.990 1.00 87.75 168 HIS A CA 1
ATOM 1306 C C . HIS A 1 168 ? -6.873 6.447 -6.138 1.00 87.75 168 HIS A C 1
ATOM 1308 O O . HIS A 1 168 ? -6.050 5.924 -6.893 1.00 87.75 168 HIS A O 1
ATOM 1314 N N . PRO A 1 169 ? -7.178 7.758 -6.286 1.00 84.00 169 PRO A N 1
ATOM 1315 C CA . PRO A 1 169 ? -6.778 8.531 -7.469 1.00 84.00 169 PRO A CA 1
ATOM 1316 C C . PRO A 1 169 ? -5.262 8.725 -7.570 1.00 84.00 169 PRO A C 1
ATOM 1318 O O . PRO A 1 169 ? -4.719 8.920 -8.655 1.00 84.00 169 PRO A O 1
ATOM 1321 N N . TRP A 1 170 ? -4.563 8.647 -6.435 1.00 89.44 170 TRP A N 1
ATOM 1322 C CA . TRP A 1 170 ? -3.109 8.757 -6.366 1.00 89.44 170 TRP A CA 1
ATOM 1323 C C . TRP A 1 170 ? -2.389 7.611 -7.098 1.00 89.44 170 TRP A C 1
ATOM 1325 O O . TRP A 1 170 ? -1.249 7.794 -7.524 1.00 89.44 170 TRP A O 1
ATOM 1335 N N . LEU A 1 171 ? -3.051 6.468 -7.333 1.00 87.69 171 LEU A N 1
ATOM 1336 C CA . LEU A 1 171 ? -2.497 5.358 -8.117 1.00 87.69 171 LEU A CA 1
ATOM 1337 C C . LEU A 1 171 ? -2.230 5.743 -9.582 1.00 87.69 171 LEU A C 1
ATOM 1339 O O . LEU A 1 171 ? -1.372 5.137 -10.222 1.00 87.69 171 LEU A O 1
ATOM 1343 N N . LEU A 1 172 ? -2.871 6.796 -10.104 1.00 86.94 172 LEU A N 1
ATOM 1344 C CA . LEU A 1 172 ? -2.593 7.332 -11.445 1.00 86.94 172 LEU A CA 1
ATOM 1345 C C . LEU A 1 172 ? -1.179 7.919 -11.587 1.00 86.94 172 LEU A C 1
ATOM 1347 O O . LEU A 1 172 ? -0.723 8.162 -12.704 1.00 86.94 172 LEU A O 1
ATOM 1351 N N . LEU A 1 173 ? -0.459 8.117 -10.480 1.00 90.06 173 LEU A N 1
ATOM 1352 C CA . LEU A 1 173 ? 0.948 8.514 -10.499 1.00 90.06 173 LEU A CA 1
ATOM 1353 C C . LEU A 1 173 ? 1.887 7.337 -10.812 1.00 90.06 173 LEU A C 1
ATOM 1355 O O . LEU A 1 173 ? 2.992 7.565 -11.304 1.00 90.06 173 LEU A O 1
ATOM 1359 N N . LEU A 1 174 ? 1.467 6.085 -10.588 1.00 89.81 174 LEU A N 1
ATOM 1360 C CA . LEU A 1 174 ? 2.302 4.896 -10.811 1.00 89.81 174 LEU A CA 1
ATOM 1361 C C . LEU A 1 174 ? 2.783 4.735 -12.266 1.00 89.81 174 LEU A C 1
ATOM 1363 O O . LEU A 1 174 ? 3.972 4.467 -12.443 1.00 89.81 174 LEU A O 1
ATOM 1367 N N . PRO A 1 175 ? 1.956 4.941 -13.315 1.00 90.44 175 PRO A N 1
ATOM 1368 C CA . PRO A 1 175 ? 2.428 4.981 -14.701 1.00 90.44 175 PRO A CA 1
ATOM 1369 C C . PRO A 1 175 ? 3.549 6.001 -14.924 1.00 90.44 175 PRO A C 1
ATOM 1371 O O . PRO A 1 175 ? 4.543 5.699 -15.581 1.00 90.44 175 PRO A O 1
ATOM 1374 N N . VAL A 1 176 ? 3.420 7.201 -14.352 1.00 90.06 176 VAL A N 1
ATOM 1375 C CA . VAL A 1 176 ? 4.405 8.280 -14.518 1.00 90.06 176 VAL A CA 1
ATOM 1376 C C . VAL A 1 176 ? 5.708 7.934 -13.799 1.00 90.06 176 VAL A C 1
ATOM 1378 O O . VAL A 1 176 ? 6.786 8.063 -14.375 1.00 90.06 176 VAL A O 1
ATOM 1381 N N . ILE A 1 177 ? 5.617 7.432 -12.566 1.00 90.81 177 ILE A N 1
ATOM 1382 C CA . ILE A 1 177 ? 6.776 6.994 -11.779 1.00 90.81 177 ILE A CA 1
ATOM 1383 C C . ILE A 1 177 ? 7.483 5.824 -12.473 1.00 90.81 177 ILE A C 1
ATOM 1385 O O . ILE A 1 177 ? 8.705 5.839 -12.604 1.00 90.81 177 ILE A O 1
ATOM 1389 N N . GLY A 1 178 ? 6.726 4.844 -12.975 1.00 87.44 178 GLY A N 1
ATOM 1390 C CA . GLY A 1 178 ? 7.258 3.712 -13.730 1.00 87.44 178 GLY A CA 1
ATOM 1391 C C . GLY A 1 178 ? 7.976 4.156 -15.004 1.00 87.44 178 GLY A C 1
ATOM 1392 O O . GLY A 1 178 ? 9.094 3.714 -15.265 1.00 87.44 178 GLY A O 1
ATOM 1393 N N . ALA A 1 179 ? 7.384 5.082 -15.763 1.00 88.56 179 ALA A N 1
ATOM 1394 C CA . ALA A 1 179 ? 8.001 5.660 -16.955 1.00 88.56 179 ALA A CA 1
ATOM 1395 C C . ALA A 1 179 ? 9.317 6.386 -16.642 1.00 88.56 179 ALA A C 1
ATOM 1397 O O . ALA A 1 179 ? 10.286 6.242 -17.386 1.00 88.56 179 ALA A O 1
ATOM 1398 N N . LEU A 1 180 ? 9.373 7.137 -15.537 1.00 88.12 180 LEU A N 1
ATOM 1399 C CA . LEU A 1 180 ? 10.576 7.853 -15.109 1.00 88.12 180 LEU A CA 1
ATOM 1400 C C . LEU A 1 180 ? 11.670 6.905 -14.607 1.00 88.12 180 LEU A C 1
ATOM 1402 O O . LEU A 1 180 ? 12.824 7.055 -15.004 1.00 88.12 180 LEU A O 1
ATOM 1406 N N . LEU A 1 181 ? 11.323 5.916 -13.777 1.00 86.00 181 LEU A N 1
ATOM 1407 C CA . LEU A 1 181 ? 12.280 4.947 -13.236 1.00 86.00 181 LEU A CA 1
ATOM 1408 C C . LEU A 1 181 ? 12.874 4.065 -14.337 1.00 86.00 181 LEU A C 1
ATOM 1410 O O . LEU A 1 181 ? 14.094 3.973 -14.468 1.00 86.00 181 LEU A O 1
ATOM 1414 N N . VAL A 1 182 ? 12.023 3.451 -15.161 1.00 84.94 182 VAL A N 1
ATOM 1415 C CA . VAL A 1 182 ? 12.469 2.539 -16.225 1.00 84.94 182 VAL A CA 1
ATOM 1416 C C . VAL A 1 182 ? 13.099 3.321 -17.380 1.00 84.94 182 VAL A C 1
ATOM 1418 O O . VAL A 1 182 ? 14.145 2.930 -17.896 1.00 84.94 182 VAL A O 1
ATOM 1421 N N . GLY A 1 183 ? 12.524 4.471 -17.747 1.00 81.56 183 GLY A N 1
ATOM 1422 C CA . GLY A 1 183 ? 13.089 5.366 -18.758 1.00 81.56 183 GLY A CA 1
ATOM 1423 C C . GLY A 1 183 ? 14.445 5.957 -18.359 1.00 81.56 183 GLY A C 1
ATOM 1424 O O . GLY A 1 183 ? 15.292 6.166 -19.228 1.00 81.56 183 GLY A O 1
ATOM 1425 N N . GLY A 1 184 ? 14.672 6.190 -17.062 1.00 77.88 184 GLY A N 1
ATOM 1426 C CA . GLY A 1 184 ? 15.961 6.615 -16.512 1.00 77.88 184 GLY A CA 1
ATOM 1427 C C . GLY A 1 184 ? 17.010 5.501 -16.495 1.00 77.88 184 GLY A C 1
ATOM 1428 O O . GLY A 1 184 ? 18.170 5.762 -16.800 1.00 77.88 184 GLY A O 1
ATOM 1429 N N . ALA A 1 185 ? 16.603 4.261 -16.209 1.00 73.62 185 ALA A N 1
ATOM 1430 C CA . ALA A 1 185 ? 17.492 3.096 -16.205 1.00 73.62 185 ALA A CA 1
ATOM 1431 C C . ALA A 1 185 ? 17.974 2.676 -17.610 1.00 73.62 185 ALA A C 1
ATOM 1433 O O . ALA A 1 185 ? 19.009 2.030 -17.737 1.00 73.62 185 ALA A O 1
ATOM 1434 N N . GLY A 1 186 ? 17.238 3.036 -18.669 1.00 64.19 186 GLY A N 1
ATOM 1435 C CA . GLY A 1 186 ? 17.564 2.699 -20.063 1.00 64.19 186 GLY A CA 1
ATOM 1436 C C . GLY A 1 186 ? 18.585 3.614 -20.768 1.00 64.19 186 GLY A C 1
ATOM 1437 O O . GLY A 1 186 ? 18.714 3.525 -21.997 1.00 64.19 186 GLY A O 1
ATOM 1438 N N . VAL A 1 187 ? 19.262 4.518 -20.044 1.00 58.66 187 VAL A N 1
ATOM 1439 C CA . VAL A 1 187 ? 20.241 5.493 -20.582 1.00 58.66 187 VAL A CA 1
ATOM 1440 C C . VAL A 1 187 ? 21.672 4.992 -20.462 1.00 58.66 187 VAL A C 1
ATOM 1442 O O . VAL A 1 187 ? 22.063 4.577 -19.355 1.00 58.66 187 VAL A O 1
#

Radius of gyration: 31.7 Å; Cα contacts (8 Å, |Δi|>4): 83; chains: 1; bounding box: 72×42×87 Å

Sequence (187 aa):
RDAQVTSLRDVNWDTFQPNFFMIFQPGTLADLPTTYLTSFYLPPGQDKQIVELSRAYPSISILGVEALLAQVRSILDQVTLAVQFVLLFVLAAGIAVLFSGLQATLDERIRQGALLRALGARRALLIKSRRIEFGLLGAASGTLAALGCELVSFVLYRYAFSLEWQPHPWLLLLPVIGALLVGGAGV

Organism: NCBI:txid1194405

InterPro domains:
  IPR003838 ABC3 transporter permease, C-terminal [PF02687] (85-183)
  IPR038766 Membrane component of ABC transporter, predicted [PTHR30287] (2-186)

pLDDT: mean 83.84, std 9.21, range [43.59, 97.25]

Secondary structure (DSSP, 8-state):
-------------TT-S--------TTTTTTS-----------TT-HHHHHHHHHH-TTPPP--HHHHHHHHHHHHHHHHHHHHHHHHHHHHHHHHHHHHHHHHHHHHHHHHHHHHHHTT--HHHHHHHHHHHHHHHHHHHHHHHHHHHHHHHHHIIIIII-PPP---GGGGHHHHHHHHHHHHHT-

Solvent-accessible surface area (backbone atoms only — not comparable to full-atom values): 11396 Å² total; per-residue (Å²): 138,88,80,85,85,87,78,87,80,91,78,84,69,88,76,76,62,91,87,81,85,84,89,76,65,91,72,79,62,71,91,53,93,81,82,89,84,86,86,82,90,76,68,90,91,49,65,66,56,54,55,52,48,42,70,77,38,75,91,58,86,84,81,73,62,63,64,58,52,51,51,53,50,53,52,51,50,52,53,52,52,54,50,51,54,52,49,50,53,53,50,52,51,52,51,50,51,51,52,52,54,51,58,74,47,44,67,61,52,51,53,53,51,51,54,43,40,75,74,66,52,55,72,69,57,58,54,50,52,40,33,52,54,30,21,50,53,13,26,53,51,14,44,52,50,33,53,50,52,51,50,53,49,48,48,39,25,60,71,76,65,71,44,84,7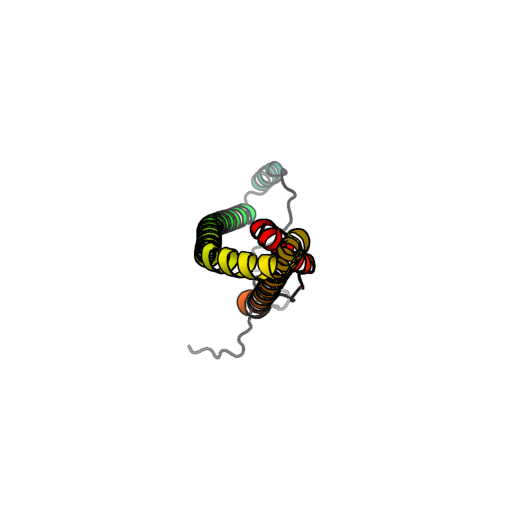7,74,86,66,75,73,43,71,48,36,21,57,53,26,15,52,54,39,20,58,69,55,109